Protein AF-A0A8X6P4R7-F1 (afdb_monomer)

Organism: Nephila pilipes (NCBI:txid299642)

Mean predicted aligned error: 8.37 Å

Sequence (352 aa):
MLFRYSLWRQKYSQLIPGNDIGFFNVFGDLKVIFIYLTSNFKLDIHHFVVFLTRRWVEQHKNQQLFCIWLFYDPIVFLIKADAIREFLKERKIIEKNWVFDKMKLLVGEGLLTSPVEKWKPRRKLLLPCFSHAMLREYLTVFNNHSKKFVKFLEKETKQEFFIAQKYFTLLTLDIICDTMFGFSTQTLERDDVKYVTAVIRLSSGYREGLQHVKLLQDLANSVFEEKKKLYFDKSKKDLKGKRKALIDVLLQLHLETQELSKEDVMEELMTFLFAGLETTAAALMWVFLFNGLHPEVQRKIQEELDKVFGDDRERYATEDDLNDLSYLSRVLRVRLLNNSPNKYFKTSECFL

Structure (mmCIF, N/CA/C/O backbone):
data_AF-A0A8X6P4R7-F1
#
_entry.id   AF-A0A8X6P4R7-F1
#
loop_
_atom_site.group_PDB
_atom_site.id
_atom_site.type_symbol
_atom_site.label_atom_id
_atom_site.label_alt_id
_atom_site.label_comp_id
_atom_site.label_asym_id
_atom_site.label_entity_id
_atom_site.label_seq_id
_atom_site.pdbx_PDB_ins_code
_atom_site.Cartn_x
_atom_site.Cartn_y
_atom_site.Cartn_z
_atom_site.occupancy
_atom_site.B_iso_or_equiv
_atom_site.auth_seq_id
_atom_site.auth_comp_id
_atom_site.auth_asym_id
_atom_site.auth_atom_id
_atom_site.pdbx_PDB_model_num
ATOM 1 N N . MET A 1 1 ? 41.662 11.179 3.174 1.00 75.31 1 MET A N 1
ATOM 2 C CA . MET A 1 1 ? 40.355 10.497 3.323 1.00 75.31 1 MET A CA 1
ATOM 3 C C . MET A 1 1 ? 39.891 9.870 2.004 1.00 75.31 1 MET A C 1
ATOM 5 O O . MET A 1 1 ? 39.810 8.653 1.950 1.00 75.31 1 MET A O 1
ATOM 9 N N . LEU A 1 2 ? 39.706 10.648 0.927 1.00 82.38 2 LEU A N 1
ATOM 10 C CA . LEU A 1 2 ? 39.256 10.153 -0.392 1.00 82.38 2 LEU A CA 1
ATOM 11 C C . LEU A 1 2 ? 40.094 9.001 -0.973 1.00 82.38 2 LEU A C 1
ATOM 13 O O . LEU A 1 2 ? 39.535 8.046 -1.487 1.00 82.38 2 LEU A O 1
ATOM 17 N N . PHE A 1 3 ? 41.420 9.032 -0.811 1.00 87.81 3 PHE A N 1
ATOM 18 C CA . PHE A 1 3 ? 42.302 7.950 -1.268 1.00 87.81 3 PHE A CA 1
ATOM 19 C C . PHE A 1 3 ? 41.948 6.576 -0.665 1.00 87.81 3 PHE A C 1
ATOM 21 O O . PHE A 1 3 ? 41.967 5.569 -1.366 1.00 87.81 3 PHE A O 1
ATOM 28 N N . ARG A 1 4 ? 41.565 6.529 0.622 1.00 87.19 4 ARG A N 1
ATOM 29 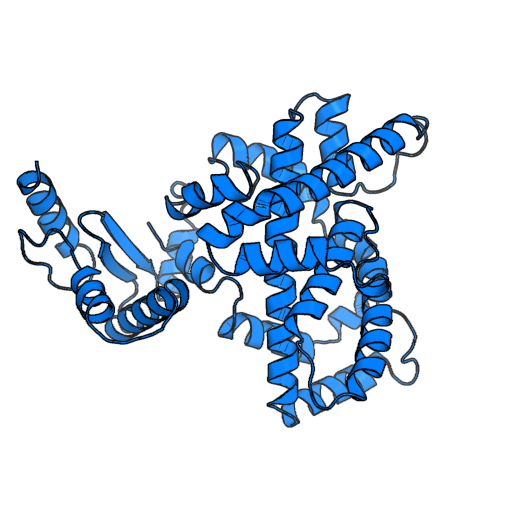C CA . ARG A 1 4 ? 41.137 5.281 1.282 1.00 87.19 4 ARG A CA 1
ATOM 30 C C . ARG A 1 4 ? 39.818 4.769 0.700 1.00 87.19 4 ARG A C 1
ATOM 32 O O . ARG A 1 4 ? 39.701 3.575 0.454 1.00 87.19 4 ARG A O 1
ATOM 39 N N . TYR A 1 5 ? 38.865 5.664 0.435 1.00 86.44 5 TYR A N 1
ATOM 40 C CA . TYR A 1 5 ? 37.598 5.311 -0.212 1.00 86.44 5 TYR A CA 1
ATOM 41 C C . TYR A 1 5 ? 37.790 4.855 -1.663 1.00 86.44 5 TYR A C 1
ATOM 43 O O . TYR A 1 5 ? 37.146 3.905 -2.094 1.00 86.44 5 TYR A O 1
ATOM 51 N N . SER A 1 6 ? 38.721 5.466 -2.399 1.00 87.00 6 SER A N 1
ATOM 52 C CA . SER A 1 6 ? 39.100 5.040 -3.749 1.00 87.00 6 SER A CA 1
ATOM 53 C C . SER A 1 6 ? 39.711 3.636 -3.769 1.00 87.00 6 SER A C 1
ATOM 55 O O . SER A 1 6 ? 39.292 2.815 -4.581 1.00 87.00 6 SER A O 1
ATOM 57 N N . LEU A 1 7 ? 40.632 3.330 -2.845 1.00 87.31 7 LEU A N 1
ATOM 58 C CA . LEU A 1 7 ? 41.182 1.977 -2.679 1.00 87.31 7 LEU A CA 1
ATOM 59 C C . LEU A 1 7 ? 40.098 0.959 -2.316 1.00 87.31 7 LEU A C 1
ATOM 61 O O . LEU A 1 7 ? 40.068 -0.143 -2.862 1.00 87.31 7 LEU A O 1
ATOM 65 N N . TRP A 1 8 ? 39.203 1.333 -1.400 1.00 87.12 8 TRP A N 1
ATOM 66 C CA . TRP A 1 8 ? 38.083 0.493 -0.995 1.00 87.12 8 TRP A CA 1
ATOM 67 C C . TRP A 1 8 ? 37.176 0.187 -2.191 1.00 87.12 8 TRP A C 1
ATOM 69 O O . TRP A 1 8 ? 37.012 -0.977 -2.545 1.00 87.12 8 TRP A O 1
ATOM 79 N N . ARG A 1 9 ? 36.682 1.211 -2.894 1.00 89.56 9 ARG A N 1
ATOM 80 C CA . ARG A 1 9 ? 35.830 1.032 -4.075 1.00 89.56 9 ARG A CA 1
ATOM 81 C C . ARG A 1 9 ? 36.502 0.181 -5.150 1.00 89.56 9 ARG A C 1
ATOM 83 O O . ARG A 1 9 ? 35.858 -0.725 -5.656 1.00 89.56 9 ARG A O 1
ATOM 90 N N . GLN A 1 10 ? 37.783 0.415 -5.451 1.00 86.31 10 GLN A N 1
ATOM 91 C CA . GLN A 1 10 ? 38.523 -0.377 -6.443 1.00 86.31 10 GLN A CA 1
ATOM 92 C C . GLN A 1 10 ? 38.584 -1.865 -6.074 1.00 86.31 10 GLN A C 1
ATOM 94 O O . GLN A 1 10 ? 38.475 -2.721 -6.948 1.00 86.31 10 GLN A O 1
ATOM 99 N N . LYS A 1 11 ? 38.745 -2.183 -4.784 1.00 86.38 11 LYS A N 1
ATOM 100 C CA . LYS A 1 11 ? 38.751 -3.569 -4.306 1.00 86.38 11 LYS A CA 1
ATOM 101 C C . LYS A 1 11 ? 37.390 -4.242 -4.509 1.00 86.38 11 LYS A C 1
ATOM 103 O O . LYS A 1 11 ? 37.340 -5.382 -4.956 1.00 86.38 11 LYS A O 1
ATOM 108 N N . TYR A 1 12 ? 36.295 -3.563 -4.165 1.00 84.12 12 TYR A N 1
ATOM 109 C CA . TYR A 1 12 ? 34.954 -4.163 -4.187 1.00 84.12 12 TYR A CA 1
ATOM 110 C C . TYR A 1 12 ? 34.271 -4.101 -5.557 1.00 84.12 12 TYR A C 1
ATOM 112 O O . TYR A 1 12 ? 33.471 -4.980 -5.865 1.00 84.12 12 TYR A O 1
ATOM 120 N N . SER A 1 13 ? 34.616 -3.136 -6.415 1.00 85.00 13 SER A N 1
ATOM 121 C CA . SER A 1 13 ? 34.085 -3.048 -7.782 1.00 85.00 13 SER A CA 1
ATOM 122 C C . SER A 1 13 ? 34.491 -4.235 -8.659 1.00 85.00 13 SER A C 1
ATOM 124 O O . SER A 1 13 ? 33.867 -4.474 -9.680 1.00 85.00 13 SER A O 1
ATOM 126 N N . GLN A 1 14 ? 35.518 -4.993 -8.262 1.00 84.75 14 GLN A N 1
ATOM 127 C CA . GLN A 1 14 ? 35.942 -6.217 -8.948 1.00 84.75 14 GLN A CA 1
ATOM 128 C C . GLN A 1 14 ? 35.114 -7.452 -8.560 1.00 84.75 14 GLN A C 1
ATOM 130 O O . GLN A 1 14 ? 35.173 -8.463 -9.252 1.00 84.75 14 GLN A O 1
ATOM 135 N N . LEU A 1 15 ? 34.360 -7.397 -7.455 1.00 86.62 15 LEU A N 1
ATOM 136 C CA . LEU A 1 15 ? 33.602 -8.546 -6.943 1.00 86.62 15 LEU A CA 1
ATOM 137 C C . LEU A 1 15 ? 32.211 -8.674 -7.570 1.00 86.62 15 LEU A C 1
ATOM 139 O O . LEU A 1 15 ? 31.616 -9.747 -7.526 1.00 86.62 15 LEU A O 1
ATOM 143 N N . ILE A 1 16 ? 31.675 -7.575 -8.103 1.00 88.56 16 ILE A N 1
ATOM 144 C CA . ILE A 1 16 ? 30.307 -7.480 -8.606 1.00 88.56 16 ILE A CA 1
ATOM 145 C C . ILE A 1 16 ? 30.339 -6.803 -9.982 1.00 88.56 16 ILE A C 1
ATOM 147 O O . ILE A 1 16 ? 30.960 -5.747 -10.095 1.00 88.56 16 ILE A O 1
ATOM 151 N N . PRO A 1 17 ? 29.657 -7.347 -11.012 1.00 90.44 17 PRO A N 1
ATOM 152 C CA . PRO A 1 17 ? 29.557 -6.693 -12.316 1.00 90.44 17 PRO A CA 1
ATOM 153 C C . PRO A 1 17 ? 29.031 -5.258 -12.195 1.00 90.44 17 PRO A C 1
ATOM 155 O O . PRO A 1 17 ? 28.076 -5.011 -11.464 1.00 90.44 17 PRO A O 1
ATOM 158 N N . GLY A 1 18 ? 29.609 -4.312 -12.924 1.00 88.81 18 GLY A N 1
ATOM 159 C CA . GLY A 1 18 ? 29.198 -2.909 -12.905 1.00 88.81 18 GLY A CA 1
ATOM 160 C C . GLY A 1 18 ? 29.990 -2.088 -13.915 1.00 88.81 18 GLY A C 1
ATOM 161 O O . GLY A 1 18 ? 30.795 -2.633 -14.671 1.00 88.81 18 GLY A O 1
ATOM 162 N N . ASN A 1 19 ? 29.771 -0.775 -13.929 1.00 85.25 19 ASN A N 1
ATOM 163 C CA . ASN A 1 19 ? 30.549 0.120 -14.782 1.00 85.25 19 ASN A CA 1
ATOM 164 C C . ASN A 1 19 ? 31.984 0.270 -14.256 1.00 85.25 19 ASN A C 1
ATOM 166 O O . ASN A 1 19 ? 32.217 0.291 -13.046 1.00 85.25 19 ASN A O 1
ATOM 170 N N . ASP A 1 20 ? 32.942 0.460 -15.165 1.00 82.69 20 ASP A N 1
ATOM 171 C CA . ASP A 1 20 ? 34.316 0.787 -14.790 1.00 82.69 20 ASP A CA 1
ATOM 172 C C . ASP A 1 20 ? 34.411 2.225 -14.273 1.00 82.69 20 ASP A C 1
ATOM 174 O O . ASP A 1 20 ? 34.167 3.204 -14.986 1.00 82.69 20 ASP A O 1
ATOM 178 N N . ILE A 1 21 ? 34.804 2.362 -13.007 1.00 81.81 21 ILE A N 1
ATOM 179 C CA . ILE A 1 21 ? 34.897 3.655 -12.334 1.00 81.81 21 ILE A CA 1
ATOM 180 C C . ILE A 1 21 ? 36.358 4.004 -12.091 1.00 81.81 21 ILE A C 1
ATOM 182 O O . ILE A 1 21 ? 37.071 3.327 -11.354 1.00 81.81 21 ILE A O 1
ATOM 186 N N . GLY A 1 22 ? 36.793 5.128 -12.666 1.00 81.88 22 GLY A N 1
ATOM 187 C CA . GLY A 1 22 ? 38.141 5.650 -12.453 1.00 81.88 22 GLY A CA 1
ATOM 188 C C . GLY A 1 22 ? 38.472 5.872 -10.969 1.00 81.88 22 GLY A C 1
ATOM 189 O O . GLY A 1 22 ? 37.619 6.273 -10.171 1.00 81.88 22 GLY A O 1
ATOM 190 N N . PHE A 1 23 ? 39.741 5.669 -10.608 1.00 84.50 23 PHE A N 1
ATOM 191 C CA . PHE A 1 23 ? 40.212 5.647 -9.219 1.00 84.50 23 PHE A CA 1
ATOM 192 C C . PHE A 1 23 ? 39.799 6.888 -8.402 1.00 84.50 23 PHE A C 1
ATOM 194 O O . PHE A 1 23 ? 39.227 6.758 -7.320 1.00 84.50 23 PHE A O 1
ATOM 201 N N . PHE A 1 24 ? 39.975 8.097 -8.945 1.00 84.00 24 PHE A N 1
ATOM 202 C CA . PHE A 1 24 ? 39.593 9.361 -8.292 1.00 84.00 24 PHE A CA 1
ATOM 203 C C . PHE A 1 24 ? 38.222 9.912 -8.725 1.00 84.00 24 PHE A C 1
ATOM 205 O O . PHE A 1 24 ? 37.932 11.089 -8.526 1.00 84.00 24 PHE A O 1
ATOM 212 N N . ASN A 1 25 ? 37.349 9.092 -9.322 1.00 83.75 25 ASN A N 1
ATOM 213 C CA . ASN A 1 25 ? 36.009 9.547 -9.694 1.00 83.75 25 ASN A CA 1
ATOM 214 C C . ASN A 1 25 ? 35.128 9.722 -8.444 1.00 83.75 25 ASN A C 1
ATOM 216 O O . ASN A 1 25 ? 34.530 8.758 -7.978 1.00 83.75 25 ASN A O 1
ATOM 220 N N . VAL A 1 26 ? 35.029 10.937 -7.910 1.00 84.56 26 VAL A N 1
ATOM 221 C CA . VAL A 1 26 ? 34.238 11.220 -6.698 1.00 84.56 26 VAL A CA 1
ATOM 222 C C . VAL A 1 26 ? 32.746 10.970 -6.901 1.00 84.56 26 VAL A C 1
ATOM 224 O O . VAL A 1 26 ? 32.083 10.590 -5.952 1.00 84.56 26 VAL A O 1
ATOM 227 N N . PHE A 1 27 ? 32.219 11.135 -8.115 1.00 84.31 27 PHE A N 1
ATOM 228 C CA . PHE A 1 27 ? 30.782 11.043 -8.397 1.00 84.31 27 PHE A CA 1
ATOM 229 C C . PHE A 1 27 ? 30.311 9.625 -8.749 1.00 84.31 27 PHE A C 1
ATOM 231 O O . PHE A 1 27 ? 29.109 9.381 -8.811 1.00 84.31 27 PHE A O 1
ATOM 238 N N . GLY A 1 28 ? 31.230 8.686 -8.988 1.00 86.06 28 GLY A N 1
ATOM 239 C CA . GLY A 1 28 ? 30.877 7.342 -9.450 1.00 86.06 28 GLY A CA 1
ATOM 240 C C . GLY A 1 28 ? 30.078 7.391 -10.759 1.00 86.06 28 GLY A C 1
ATOM 241 O O . GLY A 1 28 ? 30.486 8.069 -11.712 1.00 86.06 28 GLY A O 1
ATOM 242 N N . ASP A 1 29 ? 28.931 6.717 -10.780 1.00 84.81 29 ASP A N 1
ATOM 243 C CA . ASP A 1 29 ? 27.986 6.646 -11.900 1.00 84.81 29 ASP A CA 1
ATOM 244 C C . ASP A 1 29 ? 27.073 7.880 -12.027 1.00 84.81 29 ASP A C 1
ATOM 246 O O . ASP A 1 29 ? 26.366 8.043 -13.026 1.00 84.81 29 ASP A O 1
ATOM 250 N N . LEU A 1 30 ? 27.126 8.819 -11.071 1.00 78.62 30 LEU A N 1
ATOM 251 C CA . LEU A 1 30 ? 26.334 10.057 -11.104 1.00 78.62 30 LEU A CA 1
ATOM 252 C C . LEU A 1 30 ? 26.769 11.039 -12.199 1.00 78.62 30 LEU A C 1
ATOM 254 O O . LEU A 1 30 ? 26.090 12.037 -12.421 1.00 78.62 30 LEU A O 1
ATOM 258 N N . LYS A 1 31 ? 27.863 10.788 -12.931 1.00 69.25 31 LYS A N 1
ATOM 259 C CA . LYS A 1 31 ? 28.253 11.637 -14.075 1.00 69.25 31 LYS A CA 1
ATOM 260 C C . LYS A 1 31 ? 27.138 11.766 -15.120 1.00 69.25 31 LYS A C 1
ATOM 262 O O . LYS A 1 31 ? 27.021 12.806 -15.761 1.00 69.25 31 LYS A O 1
ATOM 267 N N . VAL A 1 32 ? 26.277 10.753 -15.241 1.00 64.56 32 VAL A N 1
ATOM 268 C CA . VAL A 1 32 ? 25.090 10.792 -16.111 1.00 64.56 32 VAL A CA 1
ATOM 269 C C . VAL A 1 32 ? 24.066 11.839 -15.635 1.00 64.56 32 VAL A C 1
ATOM 271 O O . VAL A 1 32 ? 23.372 12.433 -16.455 1.00 64.56 32 VAL A O 1
ATOM 274 N N . ILE A 1 33 ? 24.016 12.137 -14.329 1.00 63.41 33 ILE A N 1
ATOM 275 C CA . ILE A 1 33 ? 23.173 13.198 -13.749 1.00 63.41 33 ILE A CA 1
ATOM 276 C C . ILE A 1 33 ? 23.660 14.586 -14.155 1.00 63.41 33 ILE A C 1
ATOM 278 O O . ILE A 1 33 ? 22.842 15.452 -14.446 1.00 63.41 33 ILE A O 1
ATOM 282 N N . PHE A 1 34 ? 24.973 14.809 -14.235 1.00 60.81 34 PHE A N 1
ATOM 283 C CA . PHE A 1 34 ? 25.500 16.099 -14.688 1.00 60.81 34 PHE A CA 1
ATOM 284 C C . PHE A 1 34 ? 25.110 16.402 -16.136 1.00 60.81 34 PHE A C 1
ATOM 286 O O . PHE A 1 34 ? 24.724 17.529 -16.415 1.00 60.81 34 PHE A O 1
ATOM 293 N N . ILE A 1 35 ? 25.117 15.397 -17.021 1.00 60.25 35 ILE A N 1
ATOM 294 C CA . ILE A 1 35 ? 24.618 15.538 -18.401 1.00 60.25 35 ILE A CA 1
ATOM 295 C C . ILE A 1 35 ? 23.137 15.937 -18.402 1.00 60.25 35 ILE A C 1
ATOM 297 O O . ILE A 1 35 ? 22.717 16.743 -19.223 1.00 60.25 35 ILE A O 1
ATOM 301 N N . TYR A 1 36 ? 22.341 15.406 -17.476 1.00 58.41 36 TYR A N 1
ATOM 302 C CA . TYR A 1 36 ? 20.932 15.760 -17.343 1.00 58.41 36 TYR A CA 1
ATOM 303 C C . TYR A 1 36 ? 20.719 17.187 -16.823 1.00 58.41 36 TYR A C 1
ATOM 305 O O . TYR A 1 36 ? 19.937 17.922 -17.411 1.00 58.41 36 TYR A O 1
ATOM 313 N N . LEU A 1 37 ? 21.444 17.600 -15.777 1.00 57.16 37 LEU A N 1
ATOM 314 C CA . LEU A 1 37 ? 21.361 18.955 -15.214 1.00 57.16 37 LEU A CA 1
ATOM 315 C C . LEU A 1 37 ? 21.812 20.039 -16.204 1.00 57.16 37 LEU A C 1
ATOM 317 O O . LEU A 1 37 ? 21.358 21.175 -16.110 1.00 57.16 37 LEU A O 1
ATOM 321 N N . THR A 1 38 ? 22.700 19.701 -17.144 1.00 57.81 38 THR A N 1
ATOM 322 C CA . THR A 1 38 ? 23.135 20.605 -18.220 1.00 57.81 38 THR A CA 1
ATOM 323 C C . THR A 1 38 ? 22.271 20.517 -19.479 1.00 57.81 38 THR A C 1
ATOM 325 O O . THR A 1 38 ? 22.399 21.358 -20.367 1.00 57.81 38 THR A O 1
ATOM 328 N N . SER A 1 39 ? 21.380 19.529 -19.571 1.00 55.50 39 SER A N 1
ATOM 329 C CA . SER A 1 39 ? 20.409 19.397 -20.655 1.00 55.50 39 SER A CA 1
ATOM 330 C C . SER A 1 39 ? 19.110 20.115 -20.276 1.00 55.50 39 SER A C 1
ATOM 332 O O . SER A 1 39 ? 18.649 20.006 -19.147 1.00 55.50 39 SER A O 1
ATOM 334 N N . ASN A 1 40 ? 18.449 20.792 -21.219 1.00 52.06 40 ASN A N 1
ATOM 335 C CA . ASN A 1 40 ? 17.166 21.497 -21.011 1.00 52.06 40 ASN A CA 1
ATOM 336 C C . ASN A 1 40 ? 15.952 20.567 -20.729 1.00 52.06 40 ASN A C 1
ATOM 338 O O . ASN A 1 40 ? 14.813 20.889 -21.074 1.00 52.06 40 ASN A O 1
ATOM 342 N N . PHE A 1 41 ? 16.156 19.389 -20.134 1.00 54.94 41 PHE A N 1
ATOM 343 C CA . PHE A 1 41 ? 15.078 18.460 -19.816 1.00 54.94 41 PHE A CA 1
ATOM 344 C C . PHE A 1 41 ? 14.280 18.945 -18.598 1.00 54.94 41 PHE A C 1
ATOM 346 O O . PHE A 1 41 ? 14.785 19.018 -17.484 1.00 54.94 41 PHE A O 1
ATOM 353 N N . LYS A 1 42 ? 12.987 19.218 -18.806 1.00 56.47 42 LYS A N 1
ATOM 354 C CA . LYS A 1 42 ? 11.996 19.513 -17.753 1.00 56.47 42 LYS A CA 1
ATOM 355 C C . LYS A 1 42 ? 11.458 18.244 -17.063 1.00 56.47 42 LYS A C 1
ATOM 357 O O . LYS A 1 42 ? 10.276 18.194 -16.730 1.00 56.47 42 LYS A O 1
ATOM 362 N N . LEU A 1 43 ? 12.248 17.178 -16.924 1.00 55.31 43 LEU A N 1
ATOM 363 C CA . LEU A 1 43 ? 11.775 15.992 -16.201 1.00 55.31 43 LEU A CA 1
ATOM 364 C C . LEU A 1 43 ? 11.896 16.233 -14.685 1.00 55.31 43 LEU A C 1
ATOM 366 O O . LEU A 1 43 ? 12.859 16.808 -14.179 1.00 55.31 43 LEU A O 1
ATOM 370 N N . ASP A 1 44 ? 10.886 15.806 -13.941 1.00 65.38 44 ASP A N 1
ATOM 371 C CA . ASP A 1 44 ? 10.960 15.780 -12.485 1.00 65.38 44 ASP A CA 1
ATOM 372 C C . ASP A 1 44 ? 12.033 14.765 -12.016 1.00 65.38 44 ASP A C 1
ATOM 374 O O . ASP A 1 44 ? 12.323 13.779 -12.706 1.00 65.38 44 ASP A O 1
ATOM 378 N N . ILE A 1 45 ? 12.634 14.998 -10.842 1.00 66.56 45 ILE A N 1
ATOM 379 C CA . ILE A 1 45 ? 13.723 14.178 -10.289 1.00 66.56 45 ILE A CA 1
ATOM 380 C C . ILE A 1 45 ? 13.321 12.705 -10.175 1.00 66.56 45 ILE A C 1
ATOM 382 O O . ILE A 1 45 ? 14.138 11.820 -10.426 1.00 66.56 45 ILE A O 1
ATOM 386 N N . HIS A 1 46 ? 12.054 12.427 -9.865 1.00 65.12 46 HIS A N 1
ATOM 387 C CA . HIS A 1 46 ? 11.554 11.067 -9.732 1.00 65.12 46 HIS A CA 1
ATOM 388 C C . HIS A 1 46 ? 11.589 10.339 -11.081 1.00 65.12 46 HIS A C 1
ATOM 390 O O . HIS A 1 46 ? 12.178 9.263 -11.208 1.00 65.12 46 HIS A O 1
ATOM 396 N N . HIS A 1 47 ? 11.057 10.976 -12.128 1.00 67.88 47 HIS A N 1
ATOM 397 C CA . HIS A 1 47 ? 11.084 10.453 -13.495 1.00 67.88 47 HIS A CA 1
ATOM 398 C C . HIS A 1 47 ? 12.509 10.225 -13.994 1.00 67.88 47 HIS A C 1
ATOM 400 O O . HIS A 1 47 ? 12.785 9.217 -14.650 1.00 67.88 47 HIS A O 1
ATOM 406 N N . PHE A 1 48 ? 13.421 11.129 -13.642 1.00 71.88 48 PHE A N 1
ATOM 407 C CA . PHE A 1 48 ? 14.825 10.989 -13.978 1.00 71.88 48 PHE A CA 1
ATOM 408 C C . PHE A 1 48 ? 15.468 9.764 -13.305 1.00 71.88 48 PHE A C 1
ATOM 410 O O . PHE A 1 48 ? 16.135 8.974 -13.975 1.00 71.88 48 PHE A O 1
ATOM 417 N N . VAL A 1 49 ? 15.204 9.530 -12.014 1.00 74.75 49 VAL A N 1
ATOM 418 C CA . VAL A 1 49 ? 15.697 8.334 -11.310 1.00 74.75 49 VAL A CA 1
ATOM 419 C C . VAL A 1 49 ? 15.106 7.049 -11.907 1.00 74.75 49 VAL A C 1
ATOM 421 O O . VAL A 1 49 ? 15.853 6.088 -12.114 1.00 74.75 49 VAL A O 1
ATOM 424 N N . VAL A 1 50 ? 13.805 7.010 -12.246 1.00 74.50 50 VAL A N 1
ATOM 425 C CA . VAL A 1 50 ? 13.210 5.851 -12.955 1.00 74.50 50 VAL A CA 1
ATOM 426 C C . VAL A 1 50 ? 13.940 5.601 -14.271 1.00 74.50 50 VAL A C 1
ATOM 428 O O . VAL A 1 50 ? 14.279 4.459 -14.585 1.00 74.50 50 VAL A O 1
ATOM 431 N N . PHE A 1 51 ? 14.162 6.658 -15.053 1.00 76.44 51 PHE A N 1
ATOM 432 C CA . PHE A 1 51 ? 14.819 6.572 -16.351 1.00 76.44 51 PHE A CA 1
ATOM 433 C C . PHE A 1 51 ? 16.239 6.004 -16.234 1.00 76.44 51 PHE A C 1
ATOM 435 O O . PHE A 1 51 ? 16.571 5.050 -16.941 1.00 76.44 51 PHE A O 1
ATOM 442 N N . LEU A 1 52 ? 17.050 6.525 -15.306 1.00 79.38 52 LEU A N 1
ATOM 443 C CA . LEU A 1 52 ? 18.401 6.017 -15.054 1.00 79.38 52 LEU A CA 1
ATOM 444 C C . LEU A 1 52 ? 18.392 4.558 -14.615 1.00 79.38 52 LEU A C 1
ATOM 446 O O . LEU A 1 52 ? 19.127 3.747 -15.172 1.00 79.38 52 LEU A O 1
ATOM 450 N N . THR A 1 53 ? 17.514 4.215 -13.673 1.00 80.94 53 THR A N 1
ATOM 451 C CA . THR A 1 53 ? 17.398 2.846 -13.161 1.00 80.94 53 THR A CA 1
ATOM 452 C C . THR A 1 53 ? 17.072 1.872 -14.291 1.00 80.94 53 THR A C 1
ATOM 454 O O . THR A 1 53 ? 17.727 0.842 -14.430 1.00 80.94 53 THR A O 1
ATOM 457 N N . ARG A 1 54 ? 16.118 2.216 -15.169 1.00 81.62 54 ARG A N 1
ATOM 458 C CA . ARG A 1 54 ? 15.789 1.397 -16.348 1.00 81.62 54 ARG A CA 1
ATOM 459 C C . ARG A 1 54 ? 16.977 1.237 -17.287 1.00 81.62 54 ARG A C 1
ATOM 461 O O . ARG A 1 54 ? 17.216 0.137 -17.775 1.00 81.62 54 ARG A O 1
ATOM 468 N N . ARG A 1 55 ? 17.722 2.315 -17.534 1.00 83.50 55 ARG A N 1
ATOM 469 C CA . ARG A 1 55 ? 18.905 2.276 -18.397 1.00 83.50 55 ARG A CA 1
ATOM 470 C C . ARG A 1 55 ? 19.991 1.368 -17.817 1.00 83.50 55 ARG A C 1
ATOM 472 O O . ARG A 1 55 ? 20.533 0.554 -18.557 1.00 83.50 55 ARG A O 1
ATOM 479 N N . TRP A 1 56 ? 20.283 1.473 -16.521 1.00 86.50 56 TRP A N 1
ATOM 480 C CA . TRP A 1 56 ? 21.267 0.611 -15.861 1.00 86.50 56 TRP A CA 1
ATOM 481 C C . TRP A 1 56 ? 20.854 -0.862 -15.880 1.00 86.50 56 TRP A C 1
ATOM 483 O O . TRP A 1 56 ? 21.682 -1.717 -16.193 1.00 86.50 56 TRP A O 1
ATOM 493 N N . VAL A 1 57 ? 19.574 -1.153 -15.626 1.00 86.88 57 VAL A N 1
ATOM 494 C CA . VAL A 1 57 ? 19.025 -2.515 -15.716 1.00 86.88 57 VAL A CA 1
ATOM 495 C C . VAL A 1 57 ? 19.148 -3.072 -17.136 1.00 86.88 57 VAL A C 1
ATOM 497 O O . VAL A 1 57 ? 19.564 -4.215 -17.297 1.00 86.88 57 VAL A O 1
ATOM 500 N N . GLU A 1 58 ? 18.846 -2.280 -18.168 1.00 86.50 58 GLU A N 1
ATOM 501 C CA . GLU A 1 58 ? 18.965 -2.720 -19.566 1.00 86.50 58 GLU A CA 1
ATOM 502 C C . GLU A 1 58 ? 20.426 -2.987 -19.962 1.00 86.50 58 GLU A C 1
ATOM 504 O O . GLU A 1 58 ? 20.718 -3.998 -20.601 1.00 86.50 58 GLU A O 1
ATOM 509 N N . GLN A 1 59 ? 21.357 -2.127 -19.531 1.00 88.06 59 GLN A N 1
ATOM 510 C CA . GLN A 1 59 ? 22.799 -2.311 -19.752 1.00 88.06 59 GLN A CA 1
ATOM 511 C C . GLN A 1 59 ? 23.317 -3.619 -19.144 1.00 88.06 59 GLN A C 1
ATOM 513 O O . GLN A 1 59 ? 24.165 -4.283 -19.736 1.00 88.06 59 GLN A O 1
ATOM 518 N N . HIS A 1 60 ? 22.775 -4.015 -17.991 1.00 89.06 60 HIS A N 1
ATOM 519 C CA . HIS A 1 60 ? 23.217 -5.190 -17.246 1.00 89.06 60 HIS A CA 1
ATOM 520 C C . HIS A 1 60 ? 22.239 -6.368 -17.340 1.00 89.06 60 HIS A C 1
ATOM 522 O O . HIS A 1 60 ? 22.358 -7.310 -16.565 1.00 89.06 60 HIS A O 1
ATOM 528 N N . LYS A 1 61 ? 21.302 -6.386 -18.299 1.00 88.56 61 LYS A N 1
ATOM 529 C CA . LYS A 1 61 ? 20.188 -7.360 -18.353 1.00 88.56 61 LYS A CA 1
ATOM 530 C C . LYS A 1 61 ? 20.583 -8.842 -18.379 1.00 88.56 61 LYS A C 1
ATOM 532 O O . LYS A 1 61 ? 19.749 -9.706 -18.090 1.00 88.56 61 LYS A O 1
ATOM 537 N N . ASN A 1 62 ? 21.824 -9.139 -18.759 1.00 90.50 62 ASN A N 1
ATOM 538 C CA . ASN A 1 62 ? 22.377 -10.494 -18.815 1.00 90.50 62 ASN A CA 1
ATOM 539 C C . ASN A 1 62 ? 22.994 -10.949 -17.482 1.00 90.50 62 ASN A C 1
ATOM 541 O O . ASN A 1 62 ? 23.265 -12.134 -17.319 1.00 90.50 62 ASN A O 1
ATOM 545 N N . GLN A 1 63 ? 23.198 -10.036 -16.532 1.00 91.25 63 GLN A N 1
ATOM 546 C CA . GLN A 1 63 ? 23.719 -10.350 -15.207 1.00 91.25 63 GLN A CA 1
ATOM 547 C C . GLN A 1 63 ? 22.600 -10.847 -14.279 1.00 91.25 63 GLN A C 1
ATOM 549 O O . GLN A 1 63 ? 21.411 -10.666 -14.550 1.00 91.25 63 GLN A O 1
ATOM 554 N N . GLN A 1 64 ? 22.974 -11.489 -13.173 1.00 89.31 64 GLN A N 1
ATOM 555 C CA . GLN A 1 64 ? 22.038 -11.804 -12.085 1.00 89.31 64 GLN A CA 1
ATOM 556 C C . GLN A 1 64 ? 21.833 -10.608 -11.148 1.00 89.31 64 GLN A C 1
ATOM 558 O O . GLN A 1 64 ? 20.716 -10.345 -10.690 1.00 89.31 64 GLN A O 1
ATOM 563 N N . LEU A 1 65 ? 22.922 -9.878 -10.918 1.00 91.25 65 LEU A N 1
ATOM 564 C CA . LEU A 1 65 ? 23.014 -8.671 -10.118 1.00 91.25 65 LEU A CA 1
ATOM 565 C C . LEU A 1 65 ? 24.116 -7.769 -10.683 1.00 91.25 65 LEU A C 1
ATOM 567 O O . LEU A 1 65 ? 25.005 -8.251 -11.387 1.00 91.25 65 LEU A O 1
ATOM 571 N N . PHE A 1 66 ? 24.057 -6.477 -10.384 1.00 91.31 66 PHE A N 1
ATOM 572 C CA . PHE A 1 66 ? 25.101 -5.522 -10.751 1.00 91.31 66 PHE A CA 1
ATOM 573 C C . PHE A 1 66 ? 25.220 -4.407 -9.710 1.00 91.31 66 PHE A C 1
ATOM 575 O O . PHE A 1 66 ? 24.293 -4.171 -8.940 1.00 91.31 66 PHE A O 1
ATOM 582 N N . CYS A 1 67 ? 26.357 -3.717 -9.687 1.00 91.25 67 CYS A N 1
ATOM 583 C CA . CYS A 1 67 ? 26.639 -2.623 -8.769 1.00 91.25 67 CYS A CA 1
ATOM 584 C C . CYS A 1 67 ? 26.741 -1.293 -9.520 1.00 91.25 67 CYS A C 1
ATOM 586 O O . CYS A 1 67 ? 27.421 -1.191 -10.542 1.00 91.25 67 CYS A O 1
ATOM 588 N N . ILE A 1 68 ? 26.079 -0.275 -8.980 1.00 89.88 68 ILE A N 1
ATOM 589 C CA . ILE A 1 68 ? 26.208 1.129 -9.368 1.00 89.88 68 ILE A CA 1
ATOM 590 C C . ILE A 1 68 ? 26.757 1.879 -8.172 1.00 89.88 68 ILE A C 1
ATOM 592 O O . ILE A 1 68 ? 26.307 1.675 -7.053 1.00 89.88 68 ILE A O 1
ATOM 596 N N . TRP A 1 69 ? 27.698 2.779 -8.392 1.00 87.44 69 TRP A N 1
ATOM 597 C CA . TRP A 1 69 ? 28.290 3.555 -7.316 1.00 87.44 69 TRP A CA 1
ATOM 598 C C . TRP A 1 69 ? 27.758 4.975 -7.352 1.00 87.44 69 TRP A C 1
ATOM 600 O O . TRP A 1 69 ? 28.044 5.741 -8.278 1.00 87.44 69 TRP A O 1
ATOM 610 N N . LEU A 1 70 ? 27.016 5.356 -6.317 1.00 85.75 70 LEU A N 1
ATOM 611 C CA . LEU A 1 70 ? 26.679 6.753 -6.090 1.00 85.75 70 LEU A CA 1
ATOM 612 C C . LEU A 1 70 ? 27.752 7.329 -5.182 1.00 85.75 70 LEU A C 1
ATOM 614 O O . LEU A 1 70 ? 27.856 6.987 -4.010 1.00 85.75 70 LEU A O 1
ATOM 618 N N . PHE A 1 71 ? 28.599 8.181 -5.747 1.00 86.56 71 PHE A N 1
ATOM 619 C CA . PHE A 1 71 ? 29.834 8.595 -5.095 1.00 86.56 71 PHE A CA 1
ATOM 620 C C . PHE A 1 71 ? 30.728 7.397 -4.725 1.00 86.56 71 PHE A C 1
ATOM 622 O O . PHE A 1 71 ? 31.275 6.728 -5.608 1.00 86.56 71 PHE A O 1
ATOM 629 N N . TYR A 1 72 ? 30.895 7.134 -3.430 1.00 86.88 72 TYR A N 1
ATOM 630 C CA . TYR A 1 72 ? 31.642 6.002 -2.892 1.00 86.88 72 TYR A CA 1
ATOM 631 C C . TYR A 1 72 ? 30.733 4.946 -2.263 1.00 86.88 72 TYR A C 1
ATOM 633 O O . TYR A 1 72 ? 31.259 3.956 -1.769 1.00 86.88 72 TYR A O 1
ATOM 641 N N . ASP A 1 73 ? 29.413 5.120 -2.325 1.00 84.56 73 ASP A N 1
ATOM 642 C CA . ASP A 1 73 ? 28.449 4.167 -1.789 1.00 84.56 73 ASP A CA 1
ATOM 643 C C . ASP A 1 73 ? 28.014 3.202 -2.902 1.00 84.56 73 ASP A C 1
ATOM 645 O O . ASP A 1 73 ? 27.536 3.652 -3.955 1.00 84.56 73 ASP A O 1
ATOM 649 N N . PRO A 1 74 ? 28.220 1.885 -2.726 1.00 88.06 74 PRO A N 1
ATOM 650 C CA . PRO A 1 74 ? 27.735 0.901 -3.672 1.00 88.06 74 PRO A CA 1
ATOM 651 C C . PRO A 1 74 ? 26.225 0.765 -3.532 1.00 88.06 74 PRO A C 1
ATOM 653 O O . PRO A 1 74 ? 25.678 0.799 -2.437 1.00 88.06 74 PRO A O 1
ATOM 656 N N . ILE A 1 75 ? 25.575 0.568 -4.665 1.00 86.44 75 ILE A N 1
ATOM 657 C CA . ILE A 1 75 ? 24.180 0.197 -4.775 1.00 86.44 75 ILE A CA 1
ATOM 658 C C . ILE A 1 75 ? 24.124 -1.079 -5.600 1.00 86.44 75 ILE A C 1
ATOM 660 O O . ILE A 1 75 ? 24.406 -1.068 -6.802 1.00 86.44 75 ILE A O 1
ATOM 664 N N . VAL A 1 76 ? 23.750 -2.182 -4.959 1.00 88.31 76 VAL A N 1
ATOM 665 C CA . VAL A 1 76 ? 23.690 -3.492 -5.617 1.00 88.31 76 VAL A CA 1
ATOM 666 C C . VAL A 1 76 ? 22.271 -3.804 -6.059 1.00 88.31 76 VAL A C 1
ATOM 668 O O . VAL A 1 76 ? 21.442 -4.143 -5.230 1.00 88.31 76 VAL A O 1
ATOM 671 N N . PHE A 1 77 ? 22.019 -3.780 -7.365 1.00 87.62 77 PHE A N 1
ATOM 672 C CA . PHE A 1 77 ? 20.750 -4.176 -7.966 1.00 87.62 77 PHE A CA 1
ATOM 673 C C . PHE A 1 77 ? 20.693 -5.688 -8.193 1.00 87.62 77 PHE A C 1
ATOM 675 O O . PHE A 1 77 ? 21.569 -6.253 -8.848 1.00 87.62 77 PHE A O 1
ATOM 682 N N . LEU A 1 78 ? 19.610 -6.336 -7.759 1.00 88.12 78 LEU A N 1
ATOM 683 C CA . LEU A 1 78 ? 19.281 -7.717 -8.129 1.00 88.12 78 LEU A CA 1
ATOM 684 C C . LEU A 1 78 ? 18.224 -7.691 -9.241 1.00 88.12 78 LEU A C 1
ATOM 686 O O . LEU A 1 78 ? 17.168 -7.081 -9.085 1.00 88.12 78 LEU A O 1
ATOM 690 N N . ILE A 1 79 ? 18.498 -8.345 -10.372 1.00 87.88 79 ILE A N 1
ATOM 691 C CA . ILE A 1 79 ? 17.643 -8.252 -11.574 1.00 87.88 79 ILE A CA 1
ATOM 692 C C . ILE A 1 79 ? 17.044 -9.579 -12.030 1.00 87.88 79 ILE A C 1
ATOM 694 O O . ILE A 1 79 ? 16.079 -9.585 -12.796 1.00 87.88 79 ILE A O 1
ATOM 698 N N . LYS A 1 80 ? 17.591 -10.712 -11.580 1.00 86.75 80 LYS A N 1
ATOM 699 C CA . LYS A 1 80 ? 17.048 -12.042 -11.887 1.00 86.75 80 LYS A CA 1
ATOM 700 C C . LYS A 1 80 ? 16.349 -12.630 -10.671 1.00 86.75 80 LYS A C 1
ATOM 702 O O . LYS A 1 80 ? 16.803 -12.478 -9.540 1.00 86.75 80 LYS A O 1
ATOM 707 N N . ALA A 1 81 ? 15.265 -13.357 -10.931 1.00 88.06 81 ALA A N 1
ATOM 708 C CA . ALA A 1 81 ? 14.429 -13.955 -9.895 1.00 88.06 81 ALA A CA 1
ATOM 709 C C . ALA A 1 81 ? 15.206 -14.901 -8.966 1.00 88.06 81 ALA A C 1
ATOM 711 O O . ALA A 1 81 ? 14.921 -14.924 -7.774 1.00 88.06 81 ALA A O 1
ATOM 712 N N . ASP A 1 82 ? 16.192 -15.645 -9.475 1.00 88.81 82 ASP A N 1
ATOM 713 C CA . ASP A 1 82 ? 16.979 -16.569 -8.647 1.00 88.81 82 ASP A CA 1
ATOM 714 C C . ASP A 1 82 ? 17.888 -15.835 -7.652 1.00 88.81 82 ASP A C 1
ATOM 716 O O . ASP A 1 82 ? 17.974 -16.249 -6.499 1.00 88.81 82 ASP A O 1
ATOM 720 N N . ALA A 1 83 ? 18.483 -14.706 -8.053 1.00 88.19 83 ALA A N 1
ATOM 721 C CA . ALA A 1 83 ? 19.287 -13.874 -7.157 1.00 88.19 83 ALA A CA 1
ATOM 722 C C . ALA A 1 83 ? 18.423 -13.219 -6.072 1.00 88.19 83 ALA A C 1
ATOM 724 O O . ALA A 1 83 ? 18.776 -13.256 -4.897 1.00 88.19 83 ALA A O 1
ATOM 725 N N . ILE A 1 84 ? 17.254 -12.690 -6.454 1.00 87.56 84 ILE A N 1
ATOM 726 C CA . ILE A 1 84 ? 16.275 -12.143 -5.504 1.00 87.56 84 ILE A CA 1
ATOM 727 C C . ILE A 1 84 ? 15.806 -13.241 -4.541 1.00 87.56 84 ILE A C 1
ATOM 729 O O . ILE A 1 84 ? 15.759 -13.026 -3.336 1.00 87.56 84 ILE A O 1
ATOM 733 N N . ARG A 1 85 ? 15.492 -14.440 -5.048 1.00 87.19 85 ARG A N 1
ATOM 734 C CA . ARG A 1 85 ? 15.065 -15.575 -4.219 1.00 87.19 85 ARG A CA 1
ATOM 735 C C . ARG A 1 85 ? 16.131 -15.949 -3.197 1.00 87.19 85 ARG A C 1
ATOM 737 O O . ARG A 1 85 ? 15.778 -16.207 -2.053 1.00 87.19 85 ARG A O 1
ATOM 744 N N . GLU A 1 86 ? 17.394 -16.027 -3.606 1.00 88.00 86 GLU A N 1
ATOM 745 C CA . GLU A 1 86 ? 18.482 -16.365 -2.691 1.00 88.00 86 GLU A CA 1
ATOM 746 C C . GLU A 1 86 ? 18.680 -15.275 -1.637 1.00 88.00 86 GLU A C 1
ATOM 748 O O . GLU A 1 86 ? 18.760 -15.580 -0.451 1.00 88.00 86 GLU A O 1
ATOM 753 N N . PHE A 1 87 ? 18.634 -14.008 -2.051 1.00 85.75 87 PHE A N 1
ATOM 754 C CA . PHE A 1 87 ? 18.710 -12.872 -1.141 1.00 85.75 87 PHE A CA 1
ATOM 755 C C . PHE A 1 87 ? 17.580 -12.876 -0.099 1.00 85.75 87 PHE A C 1
ATOM 757 O O . PHE A 1 87 ? 17.843 -12.749 1.092 1.00 85.75 87 PHE A O 1
ATOM 764 N N . LEU A 1 88 ? 16.332 -13.118 -0.510 1.00 84.38 88 LEU A N 1
ATOM 765 C CA . LEU A 1 88 ? 15.171 -13.138 0.391 1.00 84.38 88 LEU A CA 1
ATOM 766 C C . LEU A 1 88 ? 15.181 -14.295 1.410 1.00 84.38 88 LEU A C 1
ATOM 768 O O . LEU A 1 88 ? 14.402 -14.271 2.366 1.00 84.38 88 LEU A O 1
ATOM 772 N N . LYS A 1 89 ? 16.026 -15.321 1.233 1.00 86.44 89 LYS A N 1
ATOM 773 C CA . LYS A 1 89 ? 16.228 -16.365 2.254 1.00 86.44 89 LYS A CA 1
ATOM 774 C C . LYS A 1 89 ? 17.104 -15.881 3.407 1.00 86.44 89 LYS A C 1
ATOM 776 O O . LYS A 1 89 ? 17.017 -16.448 4.500 1.00 86.44 89 LYS A O 1
ATOM 781 N N . GLU A 1 90 ? 17.952 -14.882 3.171 1.00 83.38 90 GLU A N 1
ATOM 782 C CA . GLU A 1 90 ? 18.863 -14.357 4.178 1.00 83.38 90 GLU A CA 1
ATOM 783 C C . GLU A 1 90 ? 18.075 -13.605 5.255 1.00 83.38 90 GLU A C 1
ATOM 785 O O . GLU A 1 90 ? 17.263 -12.725 4.987 1.00 83.38 90 GLU A O 1
ATOM 790 N N . ARG A 1 91 ? 18.313 -13.969 6.515 1.00 75.50 91 ARG A N 1
ATOM 791 C CA . ARG A 1 91 ? 17.614 -13.394 7.675 1.00 75.50 91 ARG A CA 1
ATOM 792 C C . ARG A 1 91 ? 18.443 -12.339 8.395 1.00 75.50 91 ARG A C 1
ATOM 794 O O . ARG A 1 91 ? 17.919 -11.670 9.283 1.00 75.50 91 ARG A O 1
ATOM 801 N N . LYS A 1 92 ? 19.727 -12.212 8.047 1.00 78.50 92 LYS A N 1
ATOM 802 C CA . LYS A 1 92 ? 20.644 -11.215 8.609 1.00 78.50 92 LYS A CA 1
ATOM 803 C C . LYS A 1 92 ? 20.440 -9.830 8.005 1.00 78.50 92 LYS A C 1
ATOM 805 O O . LYS A 1 92 ? 20.652 -8.846 8.703 1.00 78.50 92 LYS A O 1
ATOM 810 N N . ILE A 1 93 ? 20.010 -9.748 6.745 1.00 77.12 93 ILE A N 1
ATOM 811 C CA . ILE A 1 93 ? 19.828 -8.477 6.035 1.00 77.12 93 ILE A CA 1
ATOM 812 C C . ILE A 1 93 ? 18.342 -8.126 5.980 1.00 77.12 93 ILE A C 1
ATOM 814 O O . ILE A 1 93 ? 17.672 -8.279 4.967 1.00 77.12 93 ILE A O 1
ATOM 818 N N . ILE A 1 94 ? 17.820 -7.712 7.129 1.00 78.06 94 ILE A N 1
ATOM 819 C CA . ILE A 1 94 ? 16.413 -7.313 7.307 1.00 78.06 94 ILE A CA 1
ATOM 820 C C . ILE A 1 94 ? 16.262 -5.827 7.636 1.00 78.06 94 ILE A C 1
ATOM 822 O O . ILE A 1 94 ? 15.141 -5.333 7.752 1.00 78.06 94 ILE A O 1
ATOM 826 N N . GLU A 1 95 ? 17.387 -5.128 7.795 1.00 82.69 95 GLU A N 1
ATOM 827 C CA . GLU A 1 95 ? 17.400 -3.686 7.978 1.00 82.69 95 GLU A CA 1
ATOM 828 C C . GLU A 1 95 ? 17.058 -2.965 6.684 1.00 82.69 95 GLU A C 1
ATOM 830 O O . GLU A 1 95 ? 17.411 -3.390 5.581 1.00 82.69 95 GLU A O 1
ATOM 835 N N . LYS A 1 96 ? 16.353 -1.850 6.840 1.00 82.88 96 LYS A N 1
ATOM 836 C CA . LYS A 1 96 ? 15.940 -1.015 5.719 1.00 82.88 96 LYS A CA 1
ATOM 837 C C . LYS A 1 96 ? 17.079 -0.068 5.356 1.00 82.88 96 LYS A C 1
ATOM 839 O O . LYS A 1 96 ? 17.771 0.442 6.230 1.00 82.88 96 LYS A O 1
ATOM 844 N N . ASN A 1 97 ? 17.272 0.177 4.065 1.00 77.94 97 ASN A N 1
ATOM 845 C CA . ASN A 1 97 ? 18.318 1.089 3.606 1.00 77.94 97 ASN A CA 1
ATOM 846 C C . ASN A 1 97 ? 17.988 2.564 3.906 1.00 77.94 97 ASN A C 1
ATOM 848 O O . ASN A 1 97 ? 16.859 2.929 4.246 1.00 77.94 97 ASN A O 1
ATOM 852 N N . TRP A 1 98 ? 18.984 3.427 3.694 1.00 78.44 98 TRP A N 1
ATOM 853 C CA . TRP A 1 98 ? 18.937 4.873 3.942 1.00 78.44 98 TRP A CA 1
ATOM 854 C C . TRP A 1 98 ? 17.795 5.617 3.224 1.00 78.44 98 TRP A C 1
ATOM 856 O O . TRP A 1 98 ? 17.450 6.740 3.594 1.00 78.44 98 TRP A O 1
ATOM 866 N N . VAL A 1 99 ? 17.173 5.026 2.195 1.00 73.38 99 VAL A N 1
ATOM 867 C CA . VAL A 1 99 ? 16.002 5.626 1.531 1.00 73.38 99 VAL A CA 1
ATOM 868 C C . VAL A 1 99 ? 14.828 5.724 2.510 1.00 73.38 99 VAL A C 1
ATOM 870 O O . VAL A 1 99 ? 14.089 6.710 2.493 1.00 73.38 99 VAL A O 1
ATOM 873 N N . PHE A 1 100 ? 14.689 4.751 3.414 1.00 79.38 100 PHE A N 1
ATOM 874 C CA . PHE A 1 100 ? 13.644 4.746 4.436 1.00 79.38 100 PHE A CA 1
ATOM 875 C C . PHE A 1 100 ? 13.878 5.783 5.536 1.00 79.38 100 PHE A C 1
ATOM 877 O O . PHE A 1 100 ? 12.902 6.261 6.112 1.00 79.38 100 PHE A O 1
ATOM 884 N N . ASP A 1 101 ? 15.122 6.211 5.774 1.00 80.69 101 ASP A N 1
ATOM 885 C CA . ASP A 1 101 ? 15.407 7.278 6.741 1.00 80.69 101 ASP A CA 1
ATOM 886 C C . ASP A 1 101 ? 14.781 8.609 6.321 1.00 80.69 101 ASP A C 1
ATOM 888 O O . ASP A 1 101 ? 14.263 9.344 7.158 1.00 80.69 101 ASP A O 1
ATOM 892 N N . LYS A 1 102 ? 14.729 8.899 5.015 1.00 78.31 102 LYS A N 1
ATOM 893 C CA . LYS A 1 102 ? 14.010 10.080 4.509 1.00 78.31 102 LYS A CA 1
ATOM 894 C C . LYS A 1 102 ? 12.507 9.965 4.756 1.00 78.31 102 LYS A C 1
ATOM 896 O O . LYS A 1 102 ? 11.866 10.949 5.110 1.00 78.31 102 LYS A O 1
ATOM 901 N N . MET A 1 103 ? 11.941 8.765 4.625 1.00 81.56 103 MET A N 1
ATOM 902 C CA . MET A 1 103 ? 10.514 8.542 4.875 1.00 81.56 103 MET A CA 1
ATOM 903 C C . MET A 1 103 ? 10.132 8.711 6.350 1.00 81.56 103 MET A C 1
ATOM 905 O O . MET A 1 103 ? 8.983 9.052 6.622 1.00 81.56 103 MET A O 1
ATOM 909 N N . LYS A 1 104 ? 11.071 8.572 7.299 1.00 87.38 104 LYS A N 1
ATOM 910 C CA . LYS A 1 104 ? 10.804 8.830 8.728 1.00 87.38 104 LYS A CA 1
ATOM 911 C C . LYS A 1 104 ? 10.276 10.241 8.980 1.00 87.38 104 LYS A C 1
ATOM 913 O O . LYS A 1 104 ? 9.425 10.429 9.840 1.00 87.38 104 LYS A O 1
ATOM 918 N N . LEU A 1 105 ? 10.711 11.224 8.193 1.00 83.12 105 LEU A N 1
ATOM 919 C CA . LEU A 1 105 ? 10.222 12.602 8.310 1.00 83.12 105 LEU A CA 1
ATOM 920 C C . LEU A 1 105 ? 8.777 12.780 7.813 1.00 83.12 105 LEU A C 1
ATOM 922 O O . LEU A 1 105 ? 8.137 13.771 8.155 1.00 83.12 105 LEU A O 1
ATOM 926 N N . LEU A 1 106 ? 8.255 11.830 7.030 1.00 81.38 106 LEU A N 1
ATOM 927 C CA . LEU A 1 106 ? 6.875 11.837 6.540 1.00 81.38 106 LEU A CA 1
ATOM 928 C C . LEU A 1 106 ? 5.942 10.999 7.422 1.00 81.38 106 LEU A C 1
ATOM 930 O O . LEU A 1 106 ? 4.836 11.435 7.726 1.00 81.38 106 LEU A O 1
ATOM 934 N N . VAL A 1 107 ? 6.368 9.800 7.827 1.00 86.19 107 VAL A N 1
ATOM 935 C CA . VAL A 1 107 ? 5.485 8.820 8.492 1.00 86.19 107 VAL A CA 1
ATOM 936 C C . VAL A 1 107 ? 5.927 8.423 9.904 1.00 86.19 107 VAL A C 1
ATOM 938 O O . VAL A 1 107 ? 5.275 7.595 10.533 1.00 86.19 107 VAL A O 1
ATOM 941 N N . GLY A 1 108 ? 7.010 9.009 10.420 1.00 90.62 108 GLY A N 1
ATOM 942 C CA . GLY A 1 108 ? 7.612 8.625 11.699 1.00 90.62 108 GLY A CA 1
ATOM 943 C C . GLY A 1 108 ? 8.306 7.266 11.626 1.00 90.62 108 GLY A C 1
ATOM 944 O O . GLY A 1 108 ? 8.674 6.817 10.540 1.00 90.62 108 GLY A O 1
ATOM 945 N N . GLU A 1 109 ? 8.495 6.602 12.765 1.00 93.00 109 GLU A N 1
ATOM 946 C CA . GLU A 1 109 ? 9.130 5.281 12.872 1.00 93.00 109 GLU A CA 1
ATOM 947 C C . GLU A 1 109 ? 8.126 4.144 13.143 1.00 93.00 109 GLU A C 1
ATOM 949 O O . GLU A 1 109 ? 8.321 3.319 14.044 1.00 93.00 109 GLU A O 1
ATOM 954 N N . GLY A 1 110 ? 7.061 4.080 12.340 1.00 91.81 110 GLY A N 1
ATOM 955 C CA . GLY A 1 110 ? 6.104 2.969 12.351 1.00 91.81 110 GLY A CA 1
ATOM 956 C C . GLY A 1 110 ? 6.623 1.736 11.602 1.00 91.81 110 GLY A C 1
ATOM 957 O O . GLY A 1 110 ? 7.801 1.640 11.241 1.00 91.81 110 GLY A O 1
ATOM 958 N N . LEU A 1 111 ? 5.755 0.763 11.321 1.00 92.50 111 LEU A N 1
ATOM 959 C CA . LEU A 1 111 ? 6.100 -0.495 10.636 1.00 92.50 111 LEU A CA 1
ATOM 960 C C . LEU A 1 111 ? 6.937 -0.332 9.350 1.00 92.50 111 LEU A C 1
ATOM 962 O O . LEU A 1 111 ? 7.798 -1.171 9.056 1.00 92.50 111 LEU A O 1
ATOM 966 N N . LEU A 1 112 ? 6.710 0.735 8.581 1.00 89.44 112 LEU A N 1
ATOM 967 C CA . LEU A 1 112 ? 7.378 0.960 7.298 1.00 89.44 112 LEU A CA 1
ATOM 968 C C . LEU A 1 112 ? 8.846 1.370 7.451 1.00 89.44 112 LEU A C 1
ATOM 970 O O . LEU A 1 112 ? 9.659 0.991 6.621 1.00 89.44 112 LEU A O 1
ATOM 974 N N . THR A 1 113 ? 9.215 2.086 8.507 1.00 90.56 113 THR A N 1
ATOM 975 C CA . THR A 1 113 ? 10.492 2.828 8.609 1.00 90.56 113 THR A CA 1
ATOM 976 C C . THR A 1 113 ? 11.285 2.505 9.875 1.00 90.56 113 THR A C 1
ATOM 978 O O . THR A 1 113 ? 12.462 2.846 9.957 1.00 90.56 113 THR A O 1
ATOM 981 N N . SER A 1 114 ? 10.666 1.822 10.840 1.00 91.38 114 SER A N 1
ATOM 982 C CA . SER A 1 114 ? 11.305 1.391 12.087 1.00 91.38 114 SER A CA 1
ATOM 983 C C . SER A 1 114 ? 12.521 0.475 11.870 1.00 91.38 114 SER A C 1
ATOM 985 O O . SER A 1 114 ? 12.491 -0.353 10.942 1.00 91.38 114 SER A O 1
ATOM 987 N N . PRO A 1 115 ? 13.540 0.574 12.754 1.00 90.38 115 PRO A N 1
ATOM 988 C CA . PRO A 1 115 ? 14.627 -0.402 12.843 1.00 90.38 115 PRO A CA 1
ATOM 989 C C . PRO A 1 115 ? 14.099 -1.764 13.308 1.00 90.38 115 PRO A C 1
ATOM 991 O O . PRO A 1 115 ? 12.996 -1.865 13.862 1.00 90.38 115 PRO A O 1
ATOM 994 N N . VAL A 1 116 ? 14.873 -2.827 13.096 1.00 89.06 116 VAL A N 1
ATOM 995 C CA . VAL A 1 116 ? 14.427 -4.214 13.299 1.00 89.06 116 VAL A CA 1
ATOM 996 C C . VAL A 1 116 ? 13.955 -4.502 14.725 1.00 89.06 116 VAL A C 1
ATOM 998 O O . VAL A 1 116 ? 12.976 -5.234 14.908 1.00 89.06 116 VAL A O 1
ATOM 1001 N N . GLU A 1 117 ? 14.617 -3.937 15.731 1.00 91.12 117 GLU A N 1
ATOM 1002 C CA . GLU A 1 117 ? 14.338 -4.134 17.158 1.00 91.12 117 GLU A CA 1
ATOM 1003 C C . GLU A 1 117 ? 12.945 -3.621 17.534 1.00 91.12 117 GLU A C 1
ATOM 1005 O O . GLU A 1 117 ? 12.249 -4.242 18.336 1.00 91.12 117 GLU A O 1
ATOM 1010 N N . LYS A 1 118 ? 12.520 -2.522 16.901 1.00 91.44 118 LYS A N 1
ATOM 1011 C CA . LYS A 1 118 ? 11.200 -1.900 17.065 1.00 91.44 118 LYS A CA 1
ATOM 1012 C C . LYS A 1 118 ? 10.164 -2.557 16.148 1.00 91.44 118 LYS A C 1
ATOM 1014 O O . LYS A 1 118 ? 9.040 -2.841 16.562 1.00 91.44 118 LYS A O 1
ATOM 1019 N N . TRP A 1 119 ? 10.556 -2.875 14.915 1.00 92.94 119 TRP A N 1
ATOM 1020 C CA . TRP A 1 119 ? 9.694 -3.457 13.887 1.00 92.94 119 TRP A CA 1
ATOM 1021 C C . TRP A 1 119 ? 9.196 -4.867 14.235 1.00 92.94 119 TRP A C 1
ATOM 1023 O O . TRP A 1 119 ? 8.002 -5.143 14.111 1.00 92.94 119 TRP A O 1
ATOM 1033 N N . LYS A 1 120 ? 10.084 -5.775 14.672 1.00 91.75 120 LYS A N 1
ATOM 1034 C CA . LYS A 1 120 ? 9.742 -7.186 14.949 1.00 91.75 120 LYS A CA 1
ATOM 1035 C C . LYS A 1 120 ? 8.586 -7.350 15.950 1.00 91.75 120 LYS A C 1
ATOM 1037 O O . LYS A 1 120 ? 7.619 -8.038 15.600 1.00 91.75 120 LYS A O 1
ATOM 1042 N N . PRO A 1 121 ? 8.643 -6.774 17.169 1.00 92.94 121 PRO A N 1
ATOM 1043 C CA . PRO A 1 121 ? 7.567 -6.929 18.146 1.00 92.94 121 PRO A CA 1
ATOM 1044 C C . PRO A 1 121 ? 6.264 -6.286 17.660 1.00 92.94 121 PRO A C 1
ATOM 1046 O O . PRO A 1 121 ? 5.218 -6.932 17.717 1.00 92.94 121 PRO A O 1
ATOM 1049 N N . ARG A 1 122 ? 6.318 -5.081 17.075 1.00 92.56 122 ARG A N 1
ATOM 1050 C CA . ARG A 1 122 ? 5.123 -4.402 16.545 1.00 92.56 122 ARG A CA 1
ATOM 1051 C C . ARG A 1 122 ? 4.454 -5.177 15.426 1.00 92.56 122 ARG A C 1
ATOM 1053 O O . ARG A 1 122 ? 3.245 -5.383 15.456 1.00 92.56 122 ARG A O 1
ATOM 1060 N N . ARG A 1 123 ? 5.232 -5.696 14.473 1.00 93.06 123 ARG A N 1
ATOM 1061 C CA . ARG A 1 123 ? 4.702 -6.553 13.408 1.00 93.06 123 ARG A CA 1
ATOM 1062 C C . ARG A 1 123 ? 3.972 -7.756 13.979 1.00 93.06 123 ARG A C 1
ATOM 1064 O O . ARG A 1 123 ? 2.898 -8.084 13.488 1.00 93.06 123 ARG A O 1
ATOM 1071 N N . LYS A 1 124 ? 4.529 -8.403 15.005 1.00 93.25 124 LYS A N 1
ATOM 1072 C CA . LYS A 1 124 ? 3.883 -9.545 15.660 1.00 93.25 124 LYS A CA 1
ATOM 1073 C C . LYS A 1 124 ? 2.544 -9.152 16.296 1.00 93.25 124 LYS A C 1
ATOM 1075 O O . LYS A 1 124 ? 1.584 -9.899 16.139 1.00 93.25 124 LYS A O 1
ATOM 1080 N N . LEU A 1 125 ? 2.481 -8.002 16.968 1.00 91.56 125 LEU A N 1
ATOM 1081 C CA . LEU A 1 125 ? 1.262 -7.495 17.610 1.00 91.56 125 LEU A CA 1
ATOM 1082 C C . LEU A 1 125 ? 0.171 -7.115 16.598 1.00 91.56 125 LEU A C 1
ATOM 1084 O O . LEU A 1 125 ? -1.005 -7.369 16.841 1.00 91.56 125 LEU A O 1
ATOM 1088 N N . LEU A 1 126 ? 0.555 -6.538 15.456 1.00 91.75 126 LEU A N 1
ATOM 1089 C CA . LEU A 1 126 ? -0.387 -5.984 14.478 1.00 91.75 126 LEU A CA 1
ATOM 1090 C C . LEU A 1 126 ? -0.811 -6.981 13.389 1.00 91.75 126 LEU A C 1
ATOM 1092 O O . LEU A 1 126 ? -1.876 -6.814 12.798 1.00 91.75 126 LEU A O 1
ATOM 1096 N N . LEU A 1 127 ? -0.039 -8.048 13.148 1.00 91.00 127 LEU A N 1
ATOM 1097 C CA . LEU A 1 127 ? -0.335 -9.071 12.132 1.00 91.00 127 LEU A CA 1
ATOM 1098 C C . LEU A 1 127 ? -1.764 -9.658 12.200 1.00 91.00 127 LEU A C 1
ATOM 1100 O O . LEU A 1 127 ? -2.357 -9.842 11.135 1.00 91.00 127 LEU A O 1
ATOM 1104 N N . PRO A 1 128 ? -2.365 -9.928 13.380 1.00 89.25 128 PRO A N 1
ATOM 1105 C CA . PRO A 1 128 ? -3.731 -10.456 13.460 1.00 89.25 128 PRO A CA 1
ATOM 1106 C C . PRO A 1 128 ? -4.799 -9.563 12.805 1.00 89.25 128 PRO A C 1
ATOM 1108 O O . PRO A 1 128 ? -5.804 -10.088 12.314 1.00 89.25 128 PRO A O 1
ATOM 1111 N N . CYS A 1 129 ? -4.561 -8.245 12.729 1.00 89.12 129 CYS A N 1
ATOM 1112 C CA . CYS A 1 129 ? -5.458 -7.275 12.086 1.00 89.12 129 CYS A CA 1
ATOM 1113 C C . CYS A 1 129 ? -5.585 -7.499 10.568 1.00 89.12 129 CYS A C 1
ATOM 1115 O O . CYS A 1 129 ? -6.526 -7.020 9.948 1.00 89.12 129 CYS A O 1
ATOM 1117 N N . PHE A 1 130 ? -4.663 -8.263 9.973 1.00 90.00 130 PHE A N 1
ATOM 1118 C CA . PHE A 1 130 ? -4.609 -8.567 8.539 1.00 90.00 130 PHE A CA 1
ATOM 1119 C C . PHE A 1 130 ? -4.889 -10.046 8.240 1.00 90.00 130 PHE A C 1
ATOM 1121 O O . PHE A 1 130 ? -4.526 -10.561 7.184 1.00 90.00 130 PHE A O 1
ATOM 1128 N N . SER A 1 131 ? -5.509 -10.762 9.180 1.00 89.56 131 SER A N 1
ATOM 1129 C CA . SER A 1 131 ? -5.911 -12.156 8.976 1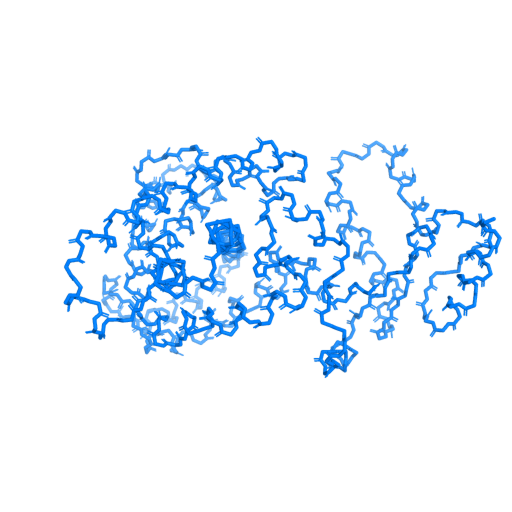.00 89.56 131 SER A CA 1
ATOM 1130 C C . SER A 1 131 ? -7.045 -12.282 7.948 1.00 89.56 131 SER A C 1
ATOM 1132 O O . SER A 1 131 ? -7.866 -11.379 7.808 1.00 89.56 131 SER A O 1
ATOM 1134 N N . HIS A 1 132 ? -7.166 -13.440 7.283 1.00 87.69 132 HIS A N 1
ATOM 1135 C CA . HIS A 1 132 ? -8.298 -13.745 6.383 1.00 87.69 132 HIS A CA 1
ATOM 1136 C C . HIS A 1 132 ? -9.665 -13.496 7.034 1.00 87.69 132 HIS A C 1
ATOM 1138 O O . HIS A 1 132 ? -10.610 -13.040 6.400 1.00 87.69 132 HIS A O 1
ATOM 1144 N N . ALA A 1 133 ? -9.742 -13.766 8.333 1.00 86.56 133 ALA A N 1
ATOM 1145 C CA . ALA A 1 133 ? -10.880 -13.467 9.176 1.00 86.56 133 ALA A CA 1
ATOM 1146 C C . ALA A 1 133 ? -11.272 -11.974 9.136 1.00 86.56 133 ALA A C 1
ATOM 1148 O O . ALA A 1 133 ? -12.435 -11.665 8.891 1.00 86.56 133 ALA A O 1
ATOM 1149 N N . MET A 1 134 ? -10.310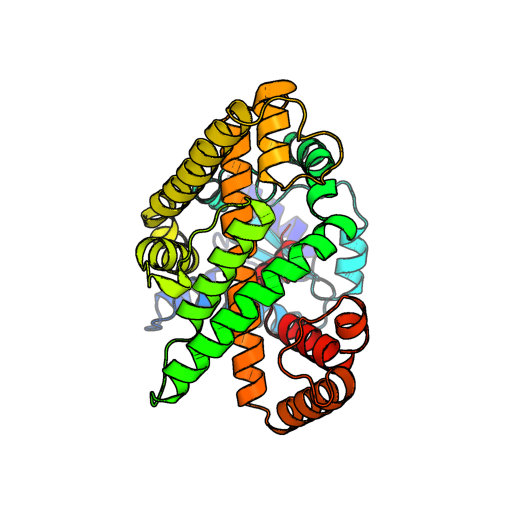 -11.070 9.335 1.00 86.31 134 MET A N 1
ATOM 1150 C CA . MET A 1 134 ? -10.539 -9.622 9.245 1.00 86.31 134 MET A CA 1
ATOM 1151 C C . MET A 1 134 ? -10.881 -9.183 7.822 1.00 86.31 134 MET A C 1
ATOM 1153 O O . MET A 1 134 ? -11.806 -8.403 7.628 1.00 86.31 134 MET A O 1
ATOM 1157 N N . LEU A 1 135 ? -10.186 -9.728 6.819 1.00 86.50 135 LEU A N 1
ATOM 1158 C CA . LEU A 1 135 ? -10.433 -9.387 5.414 1.00 86.50 135 LEU A CA 1
ATOM 1159 C C . LEU A 1 135 ? -11.879 -9.682 4.987 1.00 86.50 135 LEU A C 1
ATOM 1161 O O . LEU A 1 135 ? -12.468 -8.887 4.257 1.00 86.50 135 LEU A O 1
ATOM 1165 N N . ARG A 1 136 ? -12.482 -10.767 5.494 1.00 87.25 136 ARG A N 1
ATOM 1166 C CA . ARG A 1 136 ? -13.912 -11.051 5.293 1.00 87.25 136 ARG A CA 1
ATOM 1167 C C . ARG A 1 136 ? -14.825 -9.958 5.842 1.00 87.25 136 ARG A C 1
ATOM 1169 O O . ARG A 1 136 ? -15.821 -9.629 5.211 1.00 87.25 136 ARG A O 1
ATOM 1176 N N . GLU A 1 137 ? -14.504 -9.392 7.002 1.00 85.31 137 GLU A N 1
ATOM 1177 C CA . GLU A 1 137 ? -15.308 -8.315 7.598 1.00 85.31 137 GLU A CA 1
ATOM 1178 C C . GLU A 1 137 ? -15.207 -7.025 6.772 1.00 85.31 137 GLU A C 1
ATOM 1180 O O . GLU A 1 137 ? -16.190 -6.297 6.626 1.00 85.31 137 GLU A O 1
ATOM 1185 N N . TYR A 1 138 ? -14.053 -6.787 6.143 1.00 89.94 138 TYR A N 1
ATOM 1186 C CA . TYR A 1 138 ? -13.849 -5.651 5.244 1.00 89.94 138 TYR A CA 1
ATOM 1187 C C . TYR A 1 138 ? -14.581 -5.777 3.912 1.00 89.94 138 TYR A C 1
ATOM 1189 O O . TYR A 1 138 ? -14.818 -4.759 3.265 1.00 89.94 138 TYR A O 1
ATOM 1197 N N . LEU A 1 139 ? -15.002 -6.978 3.511 1.00 91.69 139 LEU A N 1
ATOM 1198 C CA . LEU A 1 139 ? -15.706 -7.179 2.246 1.00 91.69 139 LEU A CA 1
ATOM 1199 C C . LEU A 1 139 ? -17.007 -6.368 2.174 1.00 91.69 139 LEU A C 1
ATOM 1201 O O . LEU A 1 139 ? -17.314 -5.772 1.143 1.00 91.69 139 LEU A O 1
ATOM 1205 N N . THR A 1 140 ? -17.742 -6.267 3.283 1.00 90.69 140 THR A N 1
ATOM 1206 C CA . THR A 1 140 ? -18.936 -5.412 3.370 1.00 90.69 140 THR A CA 1
ATOM 1207 C C . THR A 1 140 ? -18.588 -3.943 3.126 1.00 90.69 140 THR A C 1
ATOM 1209 O O . THR A 1 140 ? -19.289 -3.250 2.389 1.00 90.69 140 THR A O 1
ATOM 1212 N N . VAL A 1 141 ? -17.476 -3.474 3.696 1.00 91.62 141 VAL A N 1
ATOM 1213 C CA . VAL A 1 141 ? -16.985 -2.099 3.526 1.00 91.62 141 VAL A CA 1
ATOM 1214 C C . VAL A 1 141 ? -16.568 -1.852 2.074 1.00 91.62 141 VAL A C 1
ATOM 1216 O O . VAL A 1 141 ? -16.991 -0.860 1.478 1.00 91.62 141 VAL A O 1
ATOM 1219 N N . PHE A 1 142 ? -15.824 -2.777 1.459 1.00 93.81 142 PHE A N 1
ATOM 1220 C CA . PHE A 1 142 ? -15.445 -2.684 0.047 1.00 93.81 142 PHE A CA 1
ATOM 1221 C C . PHE A 1 142 ? -16.667 -2.639 -0.870 1.00 93.81 142 PHE A C 1
ATOM 1223 O O . PHE A 1 142 ? -16.712 -1.801 -1.766 1.00 93.81 142 PHE A O 1
ATOM 1230 N N . ASN A 1 143 ? -17.679 -3.476 -0.631 1.00 94.19 143 ASN A N 1
ATOM 1231 C CA . ASN A 1 143 ? -18.918 -3.468 -1.408 1.00 94.19 143 ASN A CA 1
ATOM 1232 C C . ASN A 1 143 ? -19.672 -2.134 -1.280 1.00 94.19 143 ASN A C 1
ATOM 1234 O O . ASN A 1 143 ? -20.070 -1.547 -2.289 1.00 94.19 143 ASN A O 1
ATOM 1238 N N . ASN A 1 144 ? -19.822 -1.621 -0.052 1.00 92.81 144 ASN A N 1
ATOM 1239 C CA . ASN A 1 144 ? -20.483 -0.342 0.217 1.00 92.81 144 ASN A CA 1
ATOM 1240 C C . ASN A 1 144 ? -19.812 0.813 -0.546 1.00 92.81 144 ASN A C 1
ATOM 1242 O O . ASN A 1 144 ? -20.485 1.565 -1.255 1.00 92.81 144 ASN A O 1
ATOM 1246 N N . HIS A 1 145 ? -18.488 0.946 -0.419 1.00 93.75 145 HIS A N 1
ATOM 1247 C CA . HIS A 1 145 ? -17.730 2.006 -1.090 1.00 93.75 145 HIS A CA 1
ATOM 1248 C C . HIS A 1 145 ? -17.671 1.808 -2.606 1.00 93.75 145 HIS A C 1
ATOM 1250 O O . HIS A 1 145 ? -17.806 2.781 -3.343 1.00 93.75 145 HIS A O 1
ATOM 1256 N N . SER A 1 146 ? -17.581 0.566 -3.090 1.00 93.50 146 SER A N 1
ATOM 1257 C CA . SER A 1 146 ? -17.601 0.270 -4.531 1.00 93.50 146 SER A CA 1
ATOM 1258 C C . SER A 1 146 ? -18.916 0.703 -5.180 1.00 93.50 146 SER A C 1
ATOM 1260 O O . SER A 1 146 ? -18.893 1.361 -6.217 1.00 93.50 146 SER A O 1
ATOM 1262 N N . LYS A 1 147 ? -20.071 0.440 -4.548 1.00 92.44 147 LYS A N 1
ATOM 1263 C CA . LYS A 1 147 ? -21.369 0.918 -5.058 1.00 92.44 147 LYS A CA 1
ATOM 1264 C C . LYS A 1 147 ? -21.475 2.438 -5.092 1.00 92.44 147 LYS A C 1
ATOM 1266 O O . LYS A 1 147 ? -21.994 3.000 -6.055 1.00 92.44 147 LYS A O 1
ATOM 1271 N N . LYS A 1 148 ? -21.000 3.119 -4.044 1.00 90.88 148 LYS A N 1
ATOM 1272 C CA . LYS A 1 148 ? -20.948 4.590 -4.024 1.00 90.88 148 LYS A CA 1
ATOM 1273 C C . LYS A 1 148 ? -20.070 5.11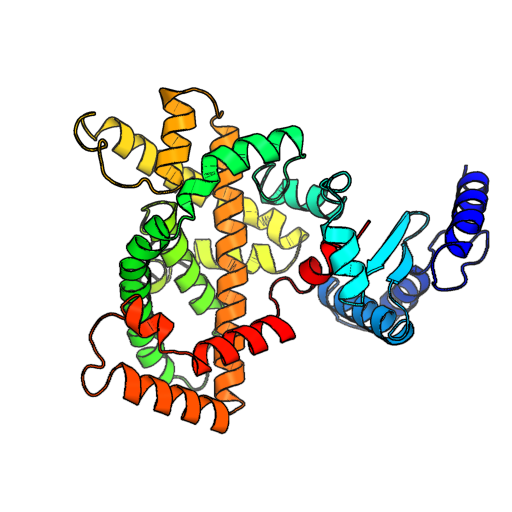9 -5.155 1.00 90.88 148 LYS A C 1
ATOM 1275 O O . LYS A 1 148 ? -20.454 6.071 -5.829 1.00 90.88 148 LYS A O 1
ATOM 1280 N N . PHE A 1 149 ? -18.937 4.465 -5.393 1.00 92.19 149 PHE A N 1
ATOM 1281 C CA . PHE A 1 149 ? -18.009 4.824 -6.453 1.00 92.19 149 PHE A CA 1
ATOM 1282 C C . PHE A 1 149 ? -18.595 4.619 -7.852 1.00 92.19 149 PHE A C 1
ATOM 1284 O O . PHE A 1 149 ? -18.437 5.493 -8.695 1.00 92.19 149 PHE A O 1
ATOM 1291 N N . VAL A 1 150 ? -19.339 3.536 -8.096 1.00 91.44 150 VAL A N 1
ATOM 1292 C CA . VAL A 1 150 ? -20.049 3.334 -9.373 1.00 91.44 150 VAL A CA 1
ATOM 1293 C C . VAL A 1 150 ? -21.053 4.461 -9.623 1.00 91.44 150 VAL A C 1
ATOM 1295 O O . VAL A 1 150 ? -20.974 5.120 -10.655 1.00 91.44 150 VAL A O 1
ATOM 1298 N N . LYS A 1 151 ? -21.914 4.774 -8.643 1.00 89.12 151 LYS A N 1
ATOM 1299 C CA . LYS A 1 151 ? -22.871 5.898 -8.737 1.00 89.12 151 LYS A CA 1
ATOM 1300 C C . LYS A 1 151 ? -22.191 7.245 -8.970 1.00 89.12 151 LYS A C 1
ATOM 1302 O O . LYS A 1 151 ? -22.786 8.165 -9.529 1.00 89.12 151 LYS A O 1
ATOM 1307 N N . PHE A 1 152 ? -20.970 7.394 -8.471 1.00 85.88 152 PHE A N 1
ATOM 1308 C CA . PHE A 1 152 ? -20.154 8.568 -8.720 1.00 85.88 152 PHE A CA 1
ATOM 1309 C C . PHE A 1 152 ? -19.644 8.588 -10.171 1.00 85.88 152 PHE A C 1
ATOM 1311 O O . PHE A 1 152 ? -19.872 9.567 -10.877 1.00 85.88 152 PHE A O 1
ATOM 1318 N N . LEU A 1 153 ? -19.037 7.496 -10.647 1.00 88.00 153 LEU A N 1
ATOM 1319 C CA . LEU A 1 153 ? -18.541 7.377 -12.021 1.00 88.00 153 LEU A CA 1
ATOM 1320 C C . LEU A 1 153 ? -19.648 7.591 -13.064 1.00 88.00 153 LEU A C 1
ATOM 1322 O O . LEU A 1 153 ? -19.409 8.275 -14.051 1.00 88.00 153 LEU A O 1
ATOM 1326 N N . GLU A 1 154 ? -20.867 7.102 -12.824 1.00 89.44 154 GLU A N 1
ATOM 1327 C CA . GLU A 1 154 ? -22.040 7.345 -13.686 1.00 89.44 154 GLU A CA 1
ATOM 1328 C C . GLU A 1 154 ? -22.384 8.835 -13.862 1.00 89.44 154 GLU A C 1
ATOM 1330 O O . GLU A 1 154 ? -22.962 9.244 -14.873 1.00 89.44 154 GLU A O 1
ATOM 1335 N N . LYS A 1 155 ? -22.062 9.680 -12.876 1.00 86.56 155 LYS A N 1
ATOM 1336 C CA . LYS A 1 155 ? -22.232 11.134 -13.007 1.00 86.56 155 LYS A CA 1
ATOM 1337 C C . LYS A 1 155 ? -21.120 11.731 -13.860 1.00 86.56 155 LYS A C 1
ATOM 1339 O O . LYS A 1 155 ? -21.402 12.577 -14.707 1.00 86.56 155 LYS A O 1
ATOM 1344 N N . GLU A 1 156 ? -19.888 11.264 -13.668 1.00 85.38 156 GLU A N 1
ATOM 1345 C CA . GLU A 1 156 ? -18.713 11.749 -14.394 1.00 85.38 156 GLU A CA 1
ATOM 1346 C C . GLU A 1 156 ? -18.698 11.311 -15.866 1.00 85.38 156 GLU A C 1
ATOM 1348 O O . GLU A 1 156 ? -18.139 12.027 -16.690 1.00 85.38 156 GLU A O 1
ATOM 1353 N N . THR A 1 157 ? -19.375 10.217 -16.250 1.00 85.38 157 THR A N 1
ATOM 1354 C CA . THR A 1 157 ? -19.501 9.797 -17.666 1.00 85.38 157 THR A CA 1
ATOM 1355 C C . THR A 1 157 ? -20.243 10.808 -18.544 1.00 85.38 157 THR A C 1
ATOM 1357 O O . THR A 1 157 ? -20.257 10.665 -19.762 1.00 85.38 157 THR A O 1
ATOM 1360 N N . LYS A 1 158 ? -20.887 11.822 -17.948 1.00 87.69 158 LYS A N 1
ATOM 1361 C CA . LYS A 1 158 ? -21.493 12.947 -18.678 1.00 87.69 158 LYS A CA 1
ATOM 1362 C C . LYS A 1 158 ? -20.463 13.981 -19.140 1.00 87.69 158 LYS A C 1
ATOM 1364 O O . LYS A 1 158 ? -20.794 14.827 -19.965 1.00 87.69 158 LYS A O 1
ATOM 1369 N N . GLN A 1 159 ? -19.261 13.954 -18.574 1.00 86.56 159 GLN A N 1
ATOM 1370 C CA . GLN A 1 159 ? -18.160 14.832 -18.950 1.00 86.56 159 GLN A CA 1
ATOM 1371 C C . GLN A 1 159 ? -17.343 14.191 -20.078 1.00 86.56 159 GLN A C 1
ATOM 1373 O O . GLN A 1 159 ? -17.304 12.970 -20.210 1.00 86.56 159 GLN A O 1
ATOM 1378 N N . GLU A 1 160 ? -16.658 15.012 -20.877 1.00 87.88 160 GLU A N 1
ATOM 1379 C CA . GLU A 1 160 ? -15.765 14.521 -21.937 1.00 87.88 160 GLU A CA 1
ATOM 1380 C C . GLU A 1 160 ? -14.543 13.788 -21.354 1.00 87.88 160 GLU A C 1
ATOM 1382 O O . GLU A 1 160 ? -14.115 12.756 -21.868 1.00 87.88 160 GLU A O 1
ATOM 1387 N N . PHE A 1 161 ? -13.997 14.304 -20.251 1.00 86.25 161 PHE A N 1
ATOM 1388 C CA . PHE A 1 161 ? -12.889 13.707 -19.512 1.00 86.25 161 PHE A CA 1
ATOM 1389 C C . PHE A 1 161 ? -12.934 14.133 -18.041 1.00 86.25 161 PHE A C 1
ATOM 1391 O O . PHE A 1 161 ? -13.471 15.185 -17.706 1.00 86.25 161 PHE A O 1
ATOM 1398 N N . PHE A 1 162 ? -12.314 13.342 -17.164 1.00 84.38 162 PHE A N 1
ATOM 1399 C CA . PHE A 1 162 ? -12.129 13.686 -15.753 1.00 84.38 162 PHE A CA 1
ATOM 1400 C C . PHE A 1 162 ? -10.775 13.184 -15.229 1.00 84.38 162 PHE A C 1
ATOM 1402 O O . PHE A 1 162 ? -10.151 12.288 -15.803 1.00 84.38 162 PHE A O 1
ATOM 1409 N N . ILE A 1 163 ? -10.307 13.746 -14.111 1.00 80.38 163 ILE A N 1
ATOM 1410 C CA . ILE A 1 163 ? -9.035 13.353 -13.485 1.00 80.38 163 ILE A CA 1
ATOM 1411 C C . ILE A 1 163 ? -9.265 12.157 -12.554 1.00 80.38 163 ILE A C 1
ATOM 1413 O O . ILE A 1 163 ? -9.601 12.312 -11.380 1.00 80.38 163 ILE A O 1
ATOM 1417 N N . ALA A 1 164 ? -9.037 10.949 -13.069 1.00 82.81 164 ALA A N 1
ATOM 1418 C CA . ALA A 1 164 ? -9.308 9.705 -12.347 1.00 82.81 164 ALA A CA 1
ATOM 1419 C C . ALA A 1 164 ? -8.515 9.542 -11.037 1.00 82.81 164 ALA A C 1
ATOM 1421 O O . ALA A 1 164 ? -9.050 9.029 -10.054 1.00 82.81 164 ALA A O 1
ATOM 1422 N N . GLN A 1 165 ? -7.262 10.012 -10.992 1.00 80.00 165 GLN A N 1
ATOM 1423 C CA . GLN A 1 165 ? -6.392 9.874 -9.817 1.00 80.00 165 GLN A CA 1
ATOM 1424 C C . GLN A 1 165 ? -7.018 10.472 -8.550 1.00 80.00 165 GLN A C 1
ATOM 1426 O O . GLN A 1 165 ? -6.942 9.859 -7.488 1.00 80.00 165 GLN A O 1
ATOM 1431 N N . LYS A 1 166 ? -7.671 11.640 -8.659 1.00 80.69 166 LYS A N 1
ATOM 1432 C CA . LYS A 1 166 ? -8.345 12.303 -7.530 1.00 80.69 166 LYS A CA 1
ATOM 1433 C C . LYS A 1 166 ? -9.361 11.361 -6.879 1.00 80.69 166 LYS A C 1
ATOM 1435 O O . LYS A 1 166 ? -9.378 11.212 -5.661 1.00 80.69 166 LYS A O 1
ATOM 1440 N N . TYR A 1 167 ? -10.175 10.705 -7.698 1.00 84.06 167 TYR A N 1
ATOM 1441 C CA . TYR A 1 167 ? -11.303 9.907 -7.232 1.00 84.06 167 TYR A CA 1
ATOM 1442 C C . TYR A 1 167 ? -10.895 8.530 -6.718 1.00 84.06 167 TYR A C 1
ATOM 1444 O O . TYR A 1 167 ? -11.451 8.067 -5.726 1.00 84.06 167 TYR A O 1
ATOM 1452 N N . PHE A 1 168 ? -9.883 7.902 -7.319 1.00 88.38 168 PHE A N 1
ATOM 1453 C CA . PHE A 1 168 ? -9.322 6.676 -6.751 1.00 88.38 168 PHE A CA 1
ATOM 1454 C C . PHE A 1 168 ? -8.665 6.929 -5.392 1.00 88.38 168 PHE A C 1
ATOM 1456 O O . PHE A 1 168 ? -8.818 6.104 -4.499 1.00 88.38 168 PHE A O 1
ATOM 1463 N N . THR A 1 169 ? -8.009 8.078 -5.204 1.00 85.62 169 THR A N 1
ATOM 1464 C CA . THR A 1 169 ? -7.464 8.482 -3.898 1.00 85.62 169 THR A CA 1
ATOM 1465 C C . THR A 1 169 ? -8.563 8.721 -2.860 1.00 85.62 169 THR A C 1
ATOM 1467 O O . THR A 1 169 ? -8.427 8.292 -1.720 1.00 85.62 169 THR A O 1
ATOM 1470 N N . LEU A 1 170 ? -9.665 9.373 -3.242 1.00 85.25 170 LEU A N 1
ATOM 1471 C CA . LEU A 1 170 ? -10.840 9.550 -2.377 1.00 85.25 170 LEU A CA 1
ATOM 1472 C C . LEU A 1 170 ? -11.423 8.206 -1.927 1.00 85.25 170 LEU A C 1
ATOM 1474 O O . LEU A 1 170 ? -11.613 7.967 -0.737 1.00 85.25 170 LEU A O 1
ATOM 1478 N N . LEU A 1 171 ? -11.640 7.304 -2.886 1.00 89.75 171 LEU A N 1
ATOM 1479 C CA . LEU A 1 171 ? -12.162 5.969 -2.625 1.00 89.75 171 LEU A CA 1
ATOM 1480 C C . LEU A 1 171 ? -11.274 5.196 -1.643 1.00 89.75 171 LEU A C 1
ATOM 1482 O O . LEU A 1 171 ? -11.772 4.605 -0.687 1.00 89.75 171 LEU A O 1
ATOM 1486 N N . THR A 1 172 ? -9.961 5.177 -1.871 1.00 90.38 172 THR A N 1
ATOM 1487 C CA . THR A 1 172 ? -9.054 4.409 -1.013 1.00 90.38 172 THR A CA 1
ATOM 1488 C C . THR A 1 172 ? -8.888 5.035 0.366 1.00 90.38 172 THR A C 1
ATOM 1490 O O . THR A 1 172 ? -8.678 4.291 1.323 1.00 90.38 172 THR A O 1
ATOM 1493 N N . LEU A 1 173 ? -9.053 6.358 0.495 1.00 88.50 173 LEU A N 1
ATOM 1494 C CA . LEU A 1 173 ? -9.078 7.049 1.785 1.00 88.50 173 LEU A CA 1
ATOM 1495 C C . LEU A 1 173 ? -10.287 6.639 2.614 1.00 88.50 173 LEU A C 1
ATOM 1497 O O . LEU A 1 173 ? -10.132 6.243 3.767 1.00 88.50 173 LEU A O 1
ATOM 1501 N N . ASP A 1 174 ? -11.475 6.682 2.018 1.00 88.75 174 ASP A N 1
ATOM 1502 C CA . ASP A 1 174 ? -12.693 6.275 2.712 1.00 88.75 174 ASP A CA 1
ATOM 1503 C C . ASP A 1 174 ? -12.633 4.790 3.103 1.00 88.75 174 ASP A C 1
ATOM 1505 O O . ASP A 1 174 ? -12.952 4.438 4.239 1.00 88.75 174 ASP A O 1
ATOM 1509 N N . ILE A 1 175 ? -12.136 3.924 2.211 1.00 92.12 175 ILE A N 1
ATOM 1510 C CA . ILE A 1 175 ? -11.976 2.493 2.491 1.00 92.12 175 ILE A CA 1
ATOM 1511 C C . ILE A 1 175 ? -10.994 2.240 3.641 1.00 92.12 175 ILE A C 1
ATOM 1513 O O . ILE A 1 175 ? -11.312 1.459 4.540 1.00 92.12 175 ILE A O 1
ATOM 1517 N N . ILE A 1 176 ? -9.796 2.838 3.632 1.00 90.88 176 ILE A N 1
ATOM 1518 C CA . ILE A 1 176 ? -8.804 2.561 4.681 1.00 90.88 176 ILE A CA 1
ATOM 1519 C C . ILE A 1 176 ? -9.257 3.106 6.034 1.00 90.88 176 ILE A C 1
ATOM 1521 O O . ILE A 1 176 ? -9.099 2.427 7.049 1.00 90.88 176 ILE A O 1
ATOM 1525 N N . CYS A 1 177 ? -9.876 4.288 6.049 1.00 89.38 177 CYS A N 1
ATOM 1526 C CA . CYS A 1 177 ? -10.399 4.879 7.270 1.00 89.38 177 CYS A CA 1
ATOM 1527 C C . CYS A 1 177 ? -11.519 4.024 7.875 1.00 89.38 177 CYS A C 1
ATOM 1529 O O . CYS A 1 177 ? -11.500 3.758 9.076 1.00 89.38 177 CYS A O 1
ATOM 1531 N N . ASP A 1 178 ? -12.434 3.510 7.056 1.00 89.94 178 ASP A N 1
ATOM 1532 C CA . ASP A 1 178 ? -13.548 2.682 7.521 1.00 89.94 178 ASP A CA 1
ATOM 1533 C C . ASP A 1 178 ? -13.076 1.277 7.956 1.00 89.94 178 ASP A C 1
ATOM 1535 O O . ASP A 1 178 ? -13.407 0.802 9.041 1.00 89.94 178 ASP A O 1
ATOM 1539 N N . THR A 1 179 ? -12.198 0.632 7.181 1.00 90.69 179 THR A N 1
ATOM 1540 C CA . THR A 1 179 ? -11.705 -0.728 7.488 1.00 90.69 179 THR A CA 1
ATOM 1541 C C . THR A 1 179 ? -10.700 -0.781 8.643 1.00 90.69 179 THR A C 1
ATOM 1543 O O . THR A 1 179 ? -10.870 -1.554 9.588 1.00 90.69 179 THR A O 1
ATOM 1546 N N . MET A 1 180 ? -9.629 0.014 8.587 1.00 89.00 180 MET A N 1
ATOM 1547 C CA . MET A 1 180 ? -8.529 -0.063 9.557 1.00 89.00 180 MET A CA 1
ATOM 1548 C C . MET A 1 180 ? -8.810 0.760 10.806 1.00 89.00 180 MET A C 1
ATOM 1550 O O . MET A 1 180 ? -8.386 0.390 11.906 1.00 89.00 180 MET A O 1
ATOM 1554 N N . PHE A 1 181 ? -9.521 1.875 10.646 1.00 88.12 181 PHE A N 1
ATOM 1555 C CA . PHE A 1 181 ? -9.730 2.830 11.724 1.00 88.12 181 PHE A CA 1
ATOM 1556 C C . PHE A 1 181 ? -11.180 2.931 12.172 1.00 88.12 181 PHE A C 1
ATOM 1558 O O . PHE A 1 181 ? -11.443 3.662 13.118 1.00 88.12 181 PHE A O 1
ATOM 1565 N N . GLY A 1 182 ? -12.129 2.233 11.537 1.00 82.44 182 GLY A N 1
ATOM 1566 C CA . GLY A 1 182 ? -13.556 2.349 11.849 1.00 82.44 182 GLY A CA 1
ATOM 1567 C C . GLY A 1 182 ? -14.074 3.790 11.790 1.00 82.44 182 GLY A C 1
ATOM 1568 O O . GLY A 1 182 ? -15.012 4.121 12.514 1.00 82.44 182 GLY A O 1
ATOM 1569 N N . PHE A 1 183 ? -13.406 4.666 11.046 1.00 78.75 183 PHE A N 1
ATOM 1570 C CA . PHE A 1 183 ? -13.626 6.105 11.015 1.00 78.75 183 PHE A CA 1
ATOM 1571 C C . PHE A 1 183 ? -14.124 6.476 9.623 1.00 78.75 183 PHE A C 1
ATOM 1573 O O . PHE A 1 183 ? -13.450 6.227 8.630 1.00 78.75 183 PHE A O 1
ATOM 1580 N N . SER A 1 184 ? -15.313 7.061 9.531 1.00 77.19 184 SER A N 1
ATOM 1581 C CA . SER A 1 184 ? -15.901 7.395 8.235 1.00 77.19 184 SER A CA 1
ATOM 1582 C C . SER A 1 184 ? -15.583 8.840 7.870 1.00 77.19 184 SER A C 1
ATOM 1584 O O . SER A 1 184 ? -16.185 9.764 8.411 1.00 77.19 184 SER A O 1
ATOM 1586 N N . THR A 1 185 ? -14.711 9.037 6.886 1.00 70.44 185 THR A N 1
ATOM 1587 C CA . THR A 1 185 ? -14.389 10.359 6.331 1.00 70.44 185 THR A CA 1
ATOM 1588 C C . THR A 1 185 ? -15.474 10.916 5.398 1.00 70.44 185 THR A C 1
ATOM 1590 O O . THR A 1 185 ? -15.654 12.131 5.352 1.00 70.44 185 THR A O 1
ATOM 1593 N N . GLN A 1 186 ? -16.236 10.054 4.703 1.00 76.12 186 GLN A N 1
ATOM 1594 C CA . GLN A 1 186 ? -17.255 10.441 3.699 1.00 76.12 186 GLN A CA 1
ATOM 1595 C C . GLN A 1 186 ? -16.710 11.424 2.646 1.00 76.12 186 GLN A C 1
ATOM 1597 O O . GLN A 1 186 ? -17.387 12.377 2.244 1.00 76.12 186 GLN A O 1
ATOM 1602 N N . THR A 1 187 ? -15.440 11.262 2.272 1.00 73.38 187 THR A N 1
ATOM 1603 C CA . THR A 1 187 ? -14.750 12.230 1.418 1.00 73.38 187 THR A CA 1
ATOM 1604 C C . THR A 1 187 ? -15.260 12.178 -0.013 1.00 73.38 187 THR A C 1
ATOM 1606 O O . THR A 1 187 ? -15.365 13.232 -0.643 1.00 73.38 187 THR A O 1
ATOM 1609 N N . LEU A 1 188 ? -15.639 10.994 -0.509 1.00 73.38 188 LEU A N 1
ATOM 1610 C CA . LEU A 1 188 ? -16.222 10.829 -1.839 1.00 73.38 188 LEU A CA 1
ATOM 1611 C C . LEU A 1 188 ? -17.538 11.612 -1.991 1.00 73.38 188 LEU A C 1
ATOM 1613 O O . LEU A 1 188 ? -17.811 12.151 -3.060 1.00 73.38 188 LEU A O 1
ATOM 1617 N N . GL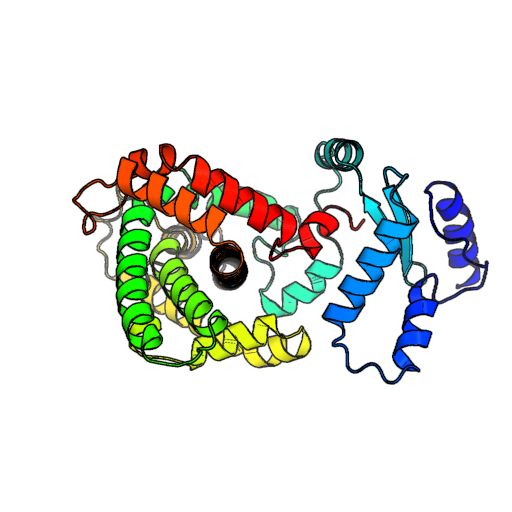U A 1 189 ? -18.352 11.700 -0.935 1.00 71.62 189 GLU A N 1
ATOM 1618 C CA . GLU A 1 189 ? -19.649 12.385 -0.975 1.00 71.62 189 GLU A CA 1
ATOM 1619 C C . GLU A 1 189 ? -19.570 13.888 -0.692 1.00 71.62 189 GLU A C 1
ATOM 1621 O O . GLU A 1 189 ? -20.411 14.644 -1.177 1.00 71.62 189 GLU A O 1
ATOM 1626 N N . ARG A 1 190 ? -18.593 14.325 0.110 1.00 68.50 190 ARG A N 1
ATOM 1627 C CA . ARG A 1 190 ? -18.450 15.731 0.529 1.00 68.50 190 ARG A CA 1
ATOM 1628 C C . ARG A 1 190 ? -17.543 16.557 -0.383 1.00 68.50 190 ARG A C 1
ATOM 1630 O O . ARG A 1 190 ? -17.468 17.766 -0.193 1.00 68.50 190 ARG A O 1
ATOM 1637 N N . ASP A 1 191 ? -16.851 15.905 -1.323 1.00 62.22 191 ASP A N 1
ATOM 1638 C CA . ASP A 1 191 ? -15.742 16.474 -2.101 1.00 62.22 191 ASP A CA 1
ATOM 1639 C C . ASP A 1 191 ? -14.765 17.244 -1.195 1.00 62.22 191 ASP A C 1
ATOM 1641 O O . ASP A 1 191 ? -14.335 18.350 -1.512 1.00 62.22 191 ASP A O 1
ATOM 1645 N N . ASP A 1 192 ? -14.452 16.690 -0.014 1.00 65.44 192 ASP A N 1
ATOM 1646 C CA . ASP A 1 192 ? -13.545 17.341 0.936 1.00 65.44 192 ASP A CA 1
ATOM 1647 C C . ASP A 1 192 ? -12.106 17.251 0.414 1.00 65.44 192 ASP A C 1
ATOM 1649 O O . ASP A 1 192 ? -11.331 16.329 0.692 1.00 65.44 192 ASP A O 1
ATOM 1653 N N . VAL A 1 193 ? -11.760 18.250 -0.397 1.00 61.09 193 VAL A N 1
ATOM 1654 C CA . VAL A 1 193 ? -10.504 18.340 -1.139 1.00 61.09 193 VAL A CA 1
ATOM 1655 C C . VAL A 1 193 ? -9.295 18.502 -0.208 1.00 61.09 193 VAL A C 1
ATOM 1657 O O . VAL A 1 193 ? -8.158 18.357 -0.668 1.00 61.09 193 VAL A O 1
ATOM 1660 N N . LYS A 1 194 ? -9.487 18.776 1.095 1.00 69.00 194 LYS A N 1
ATOM 1661 C CA . LYS A 1 194 ? -8.389 19.050 2.035 1.00 69.00 194 LYS A CA 1
ATOM 1662 C C . LYS A 1 194 ? -7.468 17.839 2.197 1.00 69.00 194 LYS A C 1
ATOM 1664 O O . LYS A 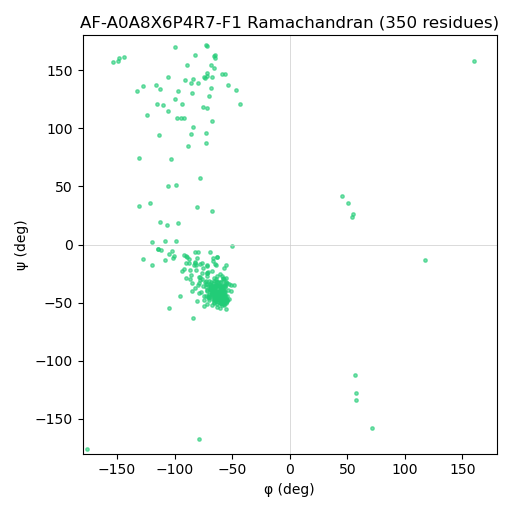1 194 ? -6.260 17.956 1.981 1.00 69.00 194 LYS A O 1
ATOM 1669 N N . TYR A 1 195 ? -8.026 16.674 2.528 1.00 66.31 195 TYR A N 1
ATOM 1670 C CA . TYR A 1 195 ? -7.242 15.447 2.715 1.00 66.31 195 TYR A CA 1
ATOM 1671 C C . TYR A 1 195 ? -6.749 14.879 1.385 1.00 66.31 195 TYR A C 1
ATOM 1673 O O . TYR A 1 195 ? -5.621 14.406 1.290 1.00 66.31 195 TYR A O 1
ATOM 1681 N N . VAL A 1 196 ? -7.537 15.021 0.321 1.00 65.38 196 VAL A N 1
ATOM 1682 C CA . VAL A 1 196 ? -7.146 14.598 -1.031 1.00 65.38 196 VAL A CA 1
ATOM 1683 C C . VAL A 1 196 ? -5.939 15.376 -1.530 1.00 65.38 196 VAL A C 1
ATOM 1685 O O . VAL A 1 196 ? -4.979 14.787 -2.018 1.00 65.38 196 VAL A O 1
ATOM 1688 N N . THR A 1 197 ? -5.961 16.701 -1.378 1.00 68.25 197 THR A N 1
ATOM 1689 C CA . THR A 1 197 ? -4.835 17.553 -1.769 1.00 68.25 197 THR A CA 1
ATOM 1690 C C . THR A 1 197 ? -3.608 17.196 -0.956 1.00 68.25 197 THR A C 1
ATOM 1692 O O . THR A 1 197 ? -2.539 17.054 -1.535 1.00 68.25 197 THR A O 1
ATOM 1695 N N . ALA A 1 198 ? -3.751 16.979 0.355 1.00 68.19 198 ALA A N 1
ATOM 1696 C CA . ALA A 1 198 ? -2.639 16.537 1.187 1.00 68.19 198 ALA A CA 1
ATOM 1697 C C . ALA A 1 198 ? -1.982 15.270 0.638 1.00 68.19 198 ALA A C 1
ATOM 1699 O O . ALA A 1 198 ? -0.768 15.214 0.491 1.00 68.19 198 ALA A O 1
ATOM 1700 N N . VAL A 1 199 ? -2.795 14.279 0.286 1.00 67.12 199 VAL A N 1
ATOM 1701 C CA . VAL A 1 199 ? -2.343 12.960 -0.161 1.00 67.12 199 VAL A CA 1
ATOM 1702 C C . VAL A 1 199 ? -1.720 13.013 -1.553 1.00 67.12 199 VAL A C 1
ATOM 1704 O O . VAL A 1 199 ? -0.639 12.468 -1.777 1.00 67.12 199 VAL A O 1
ATOM 1707 N N . ILE A 1 200 ? -2.357 13.711 -2.494 1.00 68.25 200 ILE A N 1
ATOM 1708 C CA . ILE A 1 200 ? -1.801 13.917 -3.838 1.00 68.25 200 ILE A CA 1
ATOM 1709 C C . ILE A 1 200 ? -0.485 14.703 -3.750 1.00 68.25 200 ILE A C 1
ATOM 1711 O O . ILE A 1 200 ? 0.453 14.451 -4.501 1.00 68.25 200 ILE A O 1
ATOM 1715 N N . ARG A 1 201 ? -0.371 15.653 -2.817 1.00 71.06 201 ARG A N 1
ATOM 1716 C CA . ARG A 1 201 ? 0.866 16.419 -2.631 1.00 71.06 201 ARG A CA 1
ATOM 1717 C C . ARG A 1 201 ? 1.953 15.614 -1.922 1.00 71.06 201 ARG A C 1
ATOM 1719 O O . ARG A 1 201 ? 3.109 15.719 -2.323 1.00 71.06 201 ARG A O 1
ATOM 1726 N N . LEU A 1 202 ? 1.589 14.761 -0.964 1.00 66.81 202 LEU A N 1
ATOM 1727 C CA . LEU A 1 202 ? 2.486 13.792 -0.321 1.00 66.81 202 LEU A CA 1
ATOM 1728 C C . LEU A 1 202 ? 3.162 12.852 -1.318 1.00 66.81 202 LEU A C 1
ATOM 1730 O O . LEU A 1 202 ? 4.334 12.531 -1.152 1.00 66.81 202 LEU A O 1
ATOM 1734 N N . SER A 1 203 ? 2.441 12.485 -2.371 1.00 62.81 203 SER A N 1
ATOM 1735 C CA . SER A 1 203 ? 2.913 11.605 -3.441 1.00 62.81 203 SER A CA 1
ATOM 1736 C C . SER A 1 203 ? 3.630 12.331 -4.583 1.00 62.81 203 SER A C 1
ATOM 1738 O O . SER A 1 203 ? 4.338 11.710 -5.372 1.00 62.81 203 SER A O 1
ATOM 1740 N N . SER A 1 204 ? 3.490 13.659 -4.676 1.00 64.88 204 SER A N 1
ATOM 1741 C CA . SER A 1 204 ? 4.061 14.449 -5.778 1.00 64.88 204 SER A CA 1
ATOM 1742 C C . SER A 1 204 ? 5.572 14.691 -5.685 1.00 64.88 204 SER A C 1
ATOM 1744 O O . SER A 1 204 ? 6.185 15.065 -6.681 1.00 64.88 204 SER A O 1
ATOM 1746 N N . GLY A 1 205 ? 6.178 14.467 -4.517 1.00 65.81 205 GLY A N 1
ATOM 1747 C CA . GLY A 1 205 ? 7.606 14.675 -4.295 1.00 65.81 205 GLY A CA 1
ATOM 1748 C C . GLY A 1 205 ? 7.945 14.811 -2.815 1.00 65.81 205 GLY A C 1
ATOM 1749 O O . GLY A 1 205 ? 7.099 15.153 -1.993 1.00 65.81 205 GLY A O 1
ATOM 1750 N N . TYR A 1 206 ? 9.206 14.556 -2.454 1.00 68.12 206 TYR A N 1
ATOM 1751 C CA . TYR A 1 206 ? 9.639 14.590 -1.052 1.00 68.12 206 TYR A CA 1
ATOM 1752 C C . TYR A 1 206 ? 9.449 15.972 -0.402 1.00 68.12 206 TYR A C 1
ATOM 1754 O O . TYR A 1 206 ? 8.995 16.074 0.737 1.00 68.12 206 TYR A O 1
ATOM 1762 N N . ARG A 1 207 ? 9.774 17.050 -1.129 1.00 70.44 207 ARG A N 1
ATOM 1763 C CA . ARG A 1 207 ? 9.680 18.424 -0.618 1.00 70.44 207 ARG A CA 1
ATOM 1764 C C . ARG A 1 207 ? 8.225 18.848 -0.440 1.00 70.44 207 ARG A C 1
ATOM 1766 O O . ARG A 1 207 ? 7.863 19.372 0.610 1.00 70.44 207 ARG A O 1
ATOM 1773 N N . GLU A 1 208 ? 7.410 18.610 -1.456 1.00 72.38 208 GLU A N 1
ATOM 1774 C CA . GLU A 1 208 ? 5.976 18.872 -1.460 1.00 72.38 208 GLU A CA 1
ATOM 1775 C C . GLU A 1 208 ? 5.290 18.061 -0.360 1.00 72.38 208 GLU A C 1
ATOM 1777 O O . GLU A 1 208 ? 4.462 18.598 0.374 1.00 72.38 208 GLU A O 1
ATOM 1782 N N . GLY A 1 209 ? 5.686 16.802 -0.174 1.00 73.75 209 GLY A N 1
ATOM 1783 C CA . GLY A 1 209 ? 5.133 15.959 0.871 1.00 73.75 209 GLY A CA 1
ATOM 1784 C C . GLY A 1 209 ? 5.423 16.462 2.278 1.00 73.75 209 GLY A C 1
ATOM 1785 O O . GLY A 1 209 ? 4.499 16.550 3.085 1.00 73.75 209 GLY A O 1
ATOM 1786 N N . LEU A 1 210 ? 6.648 16.913 2.561 1.00 76.62 210 LEU A N 1
ATOM 1787 C CA . LEU A 1 210 ? 6.969 17.521 3.859 1.00 76.62 210 LEU A CA 1
ATOM 1788 C C . LEU A 1 210 ? 6.124 18.767 4.160 1.00 76.62 210 LEU A C 1
ATOM 1790 O O . LEU A 1 210 ? 5.792 19.018 5.314 1.00 76.62 210 LEU A O 1
ATOM 1794 N N . GLN A 1 211 ? 5.739 19.538 3.141 1.00 79.38 211 GLN A N 1
ATOM 1795 C CA . GLN A 1 211 ? 4.882 20.714 3.327 1.00 79.38 211 GLN A CA 1
ATOM 1796 C C . GLN A 1 211 ? 3.428 20.346 3.664 1.00 79.38 211 GLN A C 1
ATOM 1798 O O . GLN A 1 211 ? 2.730 21.140 4.292 1.00 79.38 211 GLN A O 1
ATOM 1803 N N . HIS A 1 212 ? 2.974 19.152 3.271 1.00 81.19 212 HIS A N 1
ATOM 1804 C CA . HIS A 1 212 ? 1.576 18.728 3.393 1.00 81.19 212 HIS A CA 1
ATOM 1805 C C . HIS A 1 212 ? 1.354 17.606 4.419 1.00 81.19 212 HIS A C 1
ATOM 1807 O O . HIS A 1 212 ? 0.205 17.286 4.725 1.00 81.19 212 HIS A O 1
ATOM 1813 N N . VAL A 1 213 ? 2.421 17.059 5.014 1.00 83.81 213 VAL A N 1
ATOM 1814 C CA . VAL A 1 213 ? 2.356 15.988 6.025 1.00 83.81 213 VAL A CA 1
ATOM 1815 C C . VAL A 1 213 ? 1.472 16.346 7.218 1.00 83.81 213 VAL A C 1
ATOM 1817 O O . VAL A 1 213 ? 0.772 15.483 7.745 1.00 83.81 213 VAL A O 1
ATOM 1820 N N . LYS A 1 214 ? 1.422 17.632 7.588 1.00 85.00 214 LYS A N 1
ATOM 1821 C CA . LYS A 1 214 ? 0.600 18.127 8.697 1.00 85.00 214 LYS A CA 1
ATOM 1822 C C . LYS A 1 214 ? -0.878 17.776 8.532 1.00 85.00 214 LYS A C 1
ATOM 1824 O O . LYS A 1 214 ? -1.537 17.440 9.502 1.00 85.00 214 LYS A O 1
ATOM 1829 N N . LEU A 1 215 ? -1.396 17.789 7.307 1.00 82.75 215 LEU A N 1
ATOM 1830 C CA . LEU A 1 215 ? -2.797 17.458 7.045 1.00 82.75 215 LEU A CA 1
ATOM 1831 C C . LEU A 1 215 ? -3.093 15.973 7.289 1.00 82.75 215 LEU A C 1
ATOM 1833 O O . LEU A 1 215 ? -4.170 15.632 7.777 1.00 82.75 215 LEU A O 1
ATOM 1837 N N . LEU A 1 216 ? -2.136 15.093 6.981 1.00 83.12 216 LEU A N 1
ATOM 1838 C CA . LEU A 1 216 ? -2.260 13.667 7.277 1.00 83.12 216 LEU A CA 1
ATOM 1839 C C . LEU A 1 216 ? -2.107 13.401 8.783 1.00 83.12 216 LEU A C 1
ATOM 1841 O O . LEU A 1 216 ? -2.843 12.589 9.336 1.00 83.12 216 LEU A O 1
ATOM 1845 N N . GLN A 1 217 ? -1.232 14.150 9.461 1.00 89.06 217 GLN A N 1
ATOM 1846 C CA . GLN A 1 217 ? -1.121 14.132 10.923 1.00 89.06 217 GLN A CA 1
ATOM 1847 C C . GLN A 1 217 ? -2.415 14.605 11.596 1.00 89.06 217 GLN A C 1
ATOM 1849 O O . GLN A 1 217 ? -2.865 13.982 12.553 1.00 89.06 217 GLN A O 1
ATOM 1854 N N . ASP A 1 218 ? -3.050 15.663 11.085 1.00 88.38 218 ASP A N 1
ATOM 1855 C CA . ASP A 1 218 ? -4.341 16.150 11.580 1.00 88.38 218 ASP A CA 1
ATOM 1856 C C . ASP A 1 218 ? -5.435 15.082 11.418 1.00 88.38 218 ASP A C 1
ATOM 1858 O O . ASP A 1 218 ? -6.247 14.887 12.327 1.00 88.38 218 ASP A O 1
ATOM 1862 N N . LEU A 1 219 ? -5.441 14.349 10.295 1.00 86.06 219 LEU A N 1
ATOM 1863 C CA . LEU A 1 219 ? -6.354 13.220 10.093 1.00 86.06 219 LEU A CA 1
ATOM 1864 C C . LEU A 1 219 ? -6.096 12.108 11.114 1.00 86.06 219 LEU A C 1
ATOM 1866 O O . LEU A 1 219 ? -7.025 11.685 11.797 1.00 86.06 219 LEU A O 1
ATOM 1870 N N . ALA A 1 220 ? -4.843 11.670 11.256 1.00 90.50 220 ALA A N 1
ATOM 1871 C CA . ALA A 1 220 ? -4.460 10.638 12.217 1.00 90.50 220 ALA A CA 1
ATOM 1872 C C . ALA A 1 220 ? -4.838 11.033 13.656 1.00 90.50 220 ALA A C 1
ATOM 1874 O O . ALA A 1 220 ? -5.369 10.215 14.405 1.00 90.50 220 ALA A O 1
ATOM 1875 N N . ASN A 1 221 ? -4.639 12.302 14.026 1.00 91.88 221 ASN A N 1
ATOM 1876 C CA . ASN A 1 221 ? -5.036 12.829 15.332 1.00 91.88 221 ASN A CA 1
ATOM 1877 C C . ASN A 1 221 ? -6.559 12.812 15.505 1.00 91.88 221 ASN A C 1
ATOM 1879 O O . ASN A 1 221 ? -7.046 12.425 16.563 1.00 91.88 221 ASN A O 1
ATOM 1883 N N . SER A 1 222 ? -7.315 13.194 14.473 1.00 89.19 222 SER A N 1
ATOM 1884 C CA . SER A 1 222 ? -8.784 13.169 14.513 1.00 89.19 222 SER A CA 1
ATOM 1885 C C . SER A 1 222 ? -9.307 11.745 14.717 1.00 89.19 222 SER A C 1
ATOM 1887 O O . SER A 1 222 ? -10.148 11.516 15.585 1.00 89.19 222 SER A O 1
ATOM 1889 N N . VAL A 1 223 ? -8.738 10.781 13.984 1.00 89.31 223 VAL A N 1
ATOM 1890 C CA . VAL A 1 223 ? -9.019 9.347 14.143 1.00 89.31 223 VAL A CA 1
ATOM 1891 C C . VAL A 1 223 ? -8.719 8.893 15.572 1.00 89.31 223 VAL A C 1
ATOM 1893 O O . VAL A 1 223 ? -9.568 8.271 16.211 1.00 89.31 223 VAL A O 1
ATOM 1896 N N . PHE A 1 224 ? -7.529 9.216 16.087 1.00 92.31 224 PHE A N 1
ATOM 1897 C CA . PHE A 1 224 ? -7.109 8.829 17.431 1.00 92.31 224 PHE A CA 1
ATOM 1898 C C . PHE A 1 224 ? -8.049 9.383 18.506 1.00 92.31 224 PHE A C 1
ATOM 1900 O O . PHE A 1 224 ? -8.530 8.624 19.345 1.00 92.31 224 PHE A O 1
ATOM 1907 N N . GLU A 1 225 ? -8.345 10.684 18.481 1.00 91.62 225 GLU A N 1
ATOM 1908 C CA . GLU A 1 225 ? -9.169 11.330 19.507 1.00 91.62 225 GLU A CA 1
ATOM 1909 C C . GLU A 1 225 ? -10.631 10.859 19.459 1.00 91.62 225 GLU A C 1
ATOM 1911 O O . GLU A 1 225 ? -11.226 10.608 20.509 1.00 91.62 225 GLU A O 1
ATOM 1916 N N . GLU A 1 226 ? -11.219 10.677 18.271 1.00 88.38 226 GLU A N 1
ATOM 1917 C CA . GLU A 1 226 ? -12.582 10.142 18.151 1.00 88.38 226 GLU A CA 1
ATOM 1918 C C . GLU A 1 226 ? -12.663 8.700 18.662 1.00 88.38 226 GLU A C 1
ATOM 1920 O O . GLU A 1 226 ? -13.533 8.365 19.473 1.00 88.38 226 GLU A O 1
ATOM 1925 N N . LYS A 1 227 ? -11.722 7.842 18.250 1.00 88.69 227 LYS A N 1
ATOM 1926 C CA . LYS A 1 227 ? -11.710 6.444 18.688 1.00 88.69 227 LYS A CA 1
ATOM 1927 C C . LYS A 1 227 ? -11.391 6.287 20.159 1.00 88.69 227 LYS A C 1
ATOM 1929 O O . LYS A 1 227 ? -12.006 5.447 20.809 1.00 88.69 227 LYS A O 1
ATOM 1934 N N . LYS A 1 228 ? -10.523 7.130 20.711 1.00 90.75 228 LYS A N 1
ATOM 1935 C CA . LYS A 1 228 ? -10.250 7.173 22.146 1.00 90.75 228 LYS A CA 1
ATOM 1936 C C . LYS A 1 228 ? -11.504 7.520 22.953 1.00 90.75 228 LYS A C 1
ATOM 1938 O O . LYS A 1 228 ? -11.764 6.847 23.944 1.00 90.75 228 LYS A O 1
ATOM 1943 N N . LYS A 1 229 ? -12.307 8.506 22.530 1.00 88.25 229 LYS A N 1
ATOM 1944 C CA . LYS A 1 229 ? -13.588 8.832 23.193 1.00 88.25 229 LYS A CA 1
ATOM 1945 C C . LYS A 1 229 ? -14.531 7.629 23.197 1.00 88.25 229 LYS A C 1
ATOM 1947 O O . LYS A 1 229 ? -14.953 7.184 24.259 1.00 88.25 229 LYS A O 1
ATOM 1952 N N . LEU A 1 230 ? -14.748 7.028 22.026 1.00 84.44 230 LEU A N 1
ATOM 1953 C CA . LEU A 1 230 ? -15.593 5.837 21.886 1.00 84.44 230 LEU A CA 1
ATOM 1954 C C . LEU A 1 230 ? -15.082 4.641 22.702 1.00 84.44 230 LEU A C 1
ATOM 1956 O O . LEU A 1 230 ? -15.881 3.831 23.169 1.00 84.44 230 LEU A O 1
ATOM 1960 N N . TYR A 1 231 ? -13.764 4.517 22.871 1.00 83.25 231 TYR A N 1
ATOM 1961 C CA . TYR A 1 231 ? -13.151 3.475 23.691 1.00 83.25 231 TYR A CA 1
ATOM 1962 C C . TYR A 1 231 ? -13.552 3.599 25.166 1.00 83.25 231 TYR A C 1
ATOM 1964 O O . TYR A 1 231 ? -13.826 2.588 25.807 1.00 83.25 231 TYR A O 1
ATOM 1972 N N . PHE A 1 232 ? -13.615 4.826 25.697 1.00 82.00 232 PHE A N 1
ATOM 1973 C CA . PHE A 1 232 ? -14.045 5.084 27.074 1.00 82.00 232 PHE A CA 1
ATOM 1974 C C . PHE A 1 232 ? -15.571 5.044 27.245 1.00 82.00 232 PHE A C 1
ATOM 1976 O O . PHE A 1 232 ? -16.041 4.595 28.291 1.00 82.00 232 PHE A O 1
ATOM 1983 N N . ASP A 1 233 ? -16.335 5.451 26.226 1.00 78.69 233 ASP A N 1
ATOM 1984 C CA . ASP A 1 233 ? -17.807 5.453 26.259 1.00 78.69 233 ASP A CA 1
ATOM 1985 C C . ASP A 1 233 ? -18.407 4.042 26.161 1.00 78.69 233 ASP A C 1
ATOM 1987 O O . ASP A 1 233 ? -19.460 3.752 26.739 1.00 78.69 233 ASP A O 1
ATOM 1991 N N . LYS A 1 234 ? -17.738 3.120 25.457 1.00 71.06 234 LYS A N 1
ATOM 1992 C CA . LYS A 1 234 ? -18.127 1.708 25.466 1.00 71.06 234 LYS A CA 1
ATOM 1993 C C . LYS A 1 234 ? -17.874 1.136 26.858 1.00 71.06 234 LYS A C 1
ATOM 1995 O O . LYS A 1 234 ? -16.741 0.832 27.225 1.00 71.06 234 LYS A O 1
ATOM 2000 N N . SER A 1 235 ? -18.943 0.908 27.626 1.00 53.41 235 SER A N 1
ATOM 2001 C CA . SER A 1 235 ? -18.862 0.072 28.829 1.00 53.41 235 SER A CA 1
ATOM 2002 C C . SER A 1 235 ? -18.103 -1.221 28.479 1.00 53.41 235 SER A C 1
ATOM 2004 O O . SER A 1 235 ? -18.379 -1.836 27.447 1.00 53.41 235 SER A O 1
ATOM 2006 N N . LYS A 1 236 ? -17.130 -1.627 29.309 1.00 51.09 236 LYS A N 1
ATOM 2007 C CA . LYS A 1 236 ? -16.179 -2.746 29.087 1.00 51.09 236 LYS A CA 1
ATOM 2008 C C . LYS A 1 236 ? -16.798 -4.105 28.674 1.00 51.09 236 LYS A C 1
ATOM 2010 O O . LYS A 1 236 ? -16.068 -5.075 28.484 1.00 51.09 236 LYS A O 1
ATOM 2015 N N . LYS A 1 237 ? -18.126 -4.217 28.566 1.00 46.38 237 LYS A N 1
ATOM 2016 C CA . LYS A 1 237 ? -18.875 -5.431 28.227 1.00 46.38 237 LYS A CA 1
ATOM 2017 C C . LYS A 1 237 ? -18.957 -5.752 26.729 1.00 46.38 237 LYS A C 1
ATOM 2019 O O . LYS A 1 237 ? -19.108 -6.926 26.418 1.00 46.38 237 LYS A O 1
ATOM 2024 N N . ASP A 1 238 ? -18.780 -4.790 25.819 1.00 48.84 238 ASP A N 1
ATOM 2025 C CA . ASP A 1 238 ? -19.091 -4.996 24.384 1.00 48.84 238 ASP A CA 1
ATOM 2026 C C . ASP A 1 238 ? -17.882 -5.336 23.480 1.00 48.84 238 ASP A C 1
ATOM 2028 O O . ASP A 1 238 ? -18.005 -5.475 22.264 1.00 48.84 238 ASP A O 1
ATOM 2032 N N . LEU A 1 239 ? -16.687 -5.484 24.067 1.00 50.53 239 LEU A N 1
ATOM 2033 C CA . LEU A 1 239 ? -15.434 -5.772 23.344 1.00 50.53 239 LEU A CA 1
ATOM 2034 C C . LEU A 1 239 ? -14.987 -7.240 23.428 1.00 50.53 239 LEU A C 1
ATOM 2036 O O . LEU A 1 239 ? -14.010 -7.626 22.783 1.00 50.53 239 LEU A O 1
ATOM 2040 N N . LYS A 1 240 ? -15.676 -8.082 24.209 1.00 44.69 240 LYS A N 1
ATOM 2041 C CA . LYS A 1 240 ? -15.388 -9.521 24.259 1.00 44.69 240 LYS A CA 1
ATOM 2042 C C . LYS A 1 240 ? -16.115 -10.228 23.115 1.00 44.69 240 LYS A C 1
ATOM 2044 O O . LYS A 1 240 ? -17.302 -10.503 23.214 1.00 44.69 240 LYS A O 1
ATOM 2049 N N . GLY A 1 241 ? -15.385 -10.540 22.044 1.00 50.62 241 GLY A N 1
ATOM 2050 C CA . GLY A 1 241 ? -15.833 -11.473 21.001 1.00 50.62 241 GLY A CA 1
ATOM 2051 C C . GLY A 1 241 ? -15.992 -10.891 19.595 1.00 50.62 241 GLY A C 1
ATOM 2052 O O . GLY A 1 241 ? -16.062 -11.668 18.647 1.00 50.62 241 GLY A O 1
ATOM 2053 N N . LYS A 1 242 ? -15.981 -9.561 19.421 1.00 58.41 242 LYS A N 1
ATOM 2054 C CA . LYS A 1 242 ? -15.839 -8.940 18.091 1.00 58.41 242 LYS A CA 1
ATOM 2055 C C . LYS A 1 242 ? -14.364 -8.810 17.727 1.00 58.41 242 LYS A C 1
ATOM 2057 O O . LYS A 1 242 ? -13.541 -8.474 18.581 1.00 58.41 242 LYS A O 1
ATOM 2062 N N . ARG A 1 243 ? -14.025 -9.091 16.466 1.00 67.69 243 ARG A N 1
ATOM 2063 C CA . ARG A 1 243 ? -12.667 -8.870 15.970 1.00 67.69 243 ARG A CA 1
ATOM 2064 C C . ARG A 1 243 ? -12.379 -7.368 15.928 1.00 67.69 243 ARG A C 1
ATOM 2066 O O . ARG A 1 243 ? -13.284 -6.562 15.728 1.00 67.69 243 ARG A O 1
ATOM 2073 N N . LYS A 1 244 ? -11.134 -7.003 16.227 1.00 74.56 244 LYS A N 1
ATOM 2074 C CA . LYS A 1 244 ? -10.725 -5.617 16.467 1.00 74.56 244 LYS A CA 1
ATOM 2075 C C . LYS A 1 244 ? -10.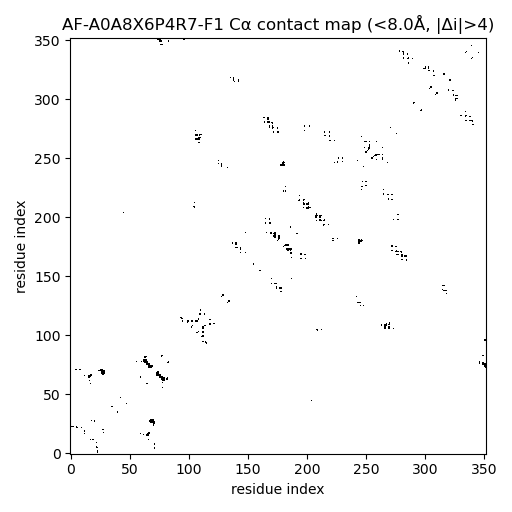135 -5.020 15.197 1.00 74.56 244 LYS A C 1
ATOM 2077 O O . LYS A 1 244 ? -9.270 -5.643 14.582 1.00 74.56 244 LYS A O 1
ATOM 2082 N N . ALA A 1 245 ? -10.575 -3.817 14.835 1.00 84.06 245 ALA A N 1
ATOM 2083 C CA . ALA A 1 245 ? -9.892 -3.036 13.814 1.00 84.06 245 ALA A CA 1
ATOM 2084 C C . ALA A 1 245 ? -8.488 -2.652 14.311 1.00 84.06 245 ALA A C 1
ATOM 2086 O O . ALA A 1 245 ? -8.203 -2.699 15.513 1.00 84.06 245 ALA A O 1
ATOM 2087 N N . LEU A 1 246 ? -7.609 -2.243 13.397 1.00 90.62 246 LEU A N 1
ATOM 2088 C CA . LEU A 1 246 ? -6.229 -1.887 13.728 1.00 90.62 246 LEU A CA 1
ATOM 2089 C C . LEU A 1 246 ? -6.165 -0.817 14.832 1.00 90.62 246 LEU A C 1
ATOM 2091 O O . LEU A 1 246 ? -5.406 -0.971 15.786 1.00 90.62 246 LEU A O 1
ATOM 2095 N N . ILE A 1 247 ? -6.994 0.231 14.751 1.00 91.81 247 ILE A N 1
ATOM 2096 C CA . ILE A 1 247 ? -7.030 1.283 15.781 1.00 91.81 247 ILE A CA 1
ATOM 2097 C C . ILE A 1 247 ? -7.462 0.763 17.155 1.00 91.81 247 ILE A C 1
ATOM 2099 O O . ILE A 1 247 ? -6.934 1.214 18.166 1.00 91.81 247 ILE A O 1
ATOM 2103 N N . ASP A 1 248 ? -8.376 -0.206 17.219 1.00 89.50 248 ASP A N 1
ATOM 2104 C CA . ASP A 1 248 ? -8.831 -0.767 18.494 1.00 89.50 248 ASP A CA 1
ATOM 2105 C C . ASP A 1 248 ? -7.704 -1.565 19.162 1.00 89.50 248 ASP A C 1
ATOM 2107 O O . ASP A 1 248 ? -7.559 -1.535 20.384 1.00 89.50 248 ASP A O 1
ATOM 2111 N N . VAL A 1 249 ? -6.885 -2.260 18.361 1.00 91.56 249 VAL A N 1
ATOM 2112 C CA . VAL A 1 249 ? -5.679 -2.949 18.842 1.00 91.56 249 VAL A CA 1
ATOM 2113 C C . VAL A 1 249 ? -4.638 -1.937 19.317 1.00 91.56 249 VAL A C 1
ATOM 2115 O O . VAL A 1 249 ? -4.114 -2.084 20.418 1.00 91.56 249 VAL A O 1
ATOM 2118 N N . LEU A 1 250 ? -4.375 -0.880 18.543 1.00 94.06 250 LEU A N 1
ATOM 2119 C CA . LEU A 1 250 ? -3.433 0.177 18.926 1.00 94.06 250 LEU A CA 1
ATOM 2120 C C . LEU A 1 250 ? -3.855 0.887 20.223 1.00 94.06 250 LEU A C 1
ATOM 2122 O O . LEU A 1 250 ? -3.029 1.085 21.112 1.00 94.06 250 LEU A O 1
ATOM 2126 N N . LEU A 1 251 ? -5.141 1.222 20.369 1.00 92.81 251 LEU A N 1
ATOM 2127 C CA . LEU A 1 251 ? -5.677 1.835 21.586 1.00 92.81 251 LEU A CA 1
ATOM 2128 C C . LEU A 1 251 ? -5.598 0.893 22.782 1.00 92.81 251 LEU A C 1
ATOM 2130 O O . LEU A 1 251 ? -5.260 1.345 23.871 1.00 92.81 251 LEU A O 1
ATOM 2134 N N . GLN A 1 252 ? -5.858 -0.402 22.595 1.00 91.06 252 GLN A N 1
ATOM 2135 C CA . GLN A 1 252 ? -5.694 -1.382 23.664 1.00 91.06 252 GLN A CA 1
ATOM 2136 C C . GLN A 1 252 ? -4.234 -1.452 24.139 1.00 91.06 252 GLN A C 1
ATOM 2138 O O . GLN A 1 252 ? -3.973 -1.400 25.341 1.00 91.06 252 GLN A O 1
ATOM 2143 N N . LEU A 1 253 ? -3.284 -1.535 23.204 1.00 92.75 253 LEU A N 1
ATOM 2144 C CA . LEU A 1 253 ? -1.853 -1.596 23.518 1.00 92.75 253 LEU A CA 1
ATOM 2145 C C . LEU A 1 253 ? -1.352 -0.318 24.205 1.00 92.75 253 LEU A C 1
ATOM 2147 O O . LEU A 1 253 ? -0.451 -0.372 25.037 1.00 92.75 253 LEU A O 1
ATOM 2151 N N . HIS A 1 254 ? -1.954 0.827 23.887 1.00 94.62 254 HIS A N 1
ATOM 2152 C CA . HIS A 1 254 ? -1.616 2.106 24.500 1.00 94.62 254 HIS A CA 1
ATOM 2153 C C . HIS A 1 254 ? -2.262 2.315 25.878 1.00 94.62 254 HIS A C 1
ATOM 2155 O O . HIS A 1 254 ? -1.593 2.710 26.830 1.00 94.62 254 HIS A O 1
ATOM 2161 N N . LEU A 1 255 ? -3.570 2.069 25.992 1.00 92.06 255 LEU A N 1
ATOM 2162 C CA . LEU A 1 255 ? -4.366 2.429 27.168 1.00 92.06 255 LEU A CA 1
ATOM 2163 C C . LEU A 1 255 ? -4.415 1.326 28.232 1.00 92.06 255 LEU A C 1
ATOM 2165 O O . LEU A 1 255 ? -4.584 1.644 29.407 1.00 92.06 255 LEU A O 1
ATOM 2169 N N . GLU A 1 256 ? -4.304 0.051 27.844 1.00 89.94 256 GLU A N 1
ATOM 2170 C CA . GLU A 1 256 ? -4.421 -1.083 28.772 1.00 89.94 256 GLU A CA 1
ATOM 2171 C C . GLU A 1 256 ? -3.073 -1.720 29.093 1.00 89.94 256 GLU A C 1
ATOM 2173 O O . GLU A 1 256 ? -2.735 -1.851 30.267 1.00 89.94 256 GLU A O 1
ATOM 2178 N N . THR A 1 257 ? -2.313 -2.135 28.074 1.00 89.69 257 THR A N 1
ATOM 2179 C CA . THR A 1 257 ? -1.058 -2.878 28.297 1.00 89.69 257 THR A CA 1
ATOM 2180 C C . THR A 1 257 ? 0.164 -1.975 28.420 1.00 89.69 257 THR A C 1
ATOM 2182 O O . THR A 1 257 ? 1.190 -2.420 28.927 1.00 89.69 257 THR A O 1
ATOM 2185 N N . GLN A 1 258 ? 0.044 -0.709 28.002 1.00 91.38 258 GLN A N 1
ATOM 2186 C CA . GLN A 1 258 ? 1.134 0.274 27.959 1.00 91.38 258 GLN A CA 1
ATOM 2187 C C . GLN A 1 258 ? 2.358 -0.213 27.160 1.00 91.38 258 GLN A C 1
ATOM 2189 O O . GLN A 1 258 ? 3.479 0.235 27.385 1.00 91.38 258 GLN A O 1
ATOM 2194 N N . GLU A 1 259 ? 2.144 -1.120 26.203 1.00 92.25 259 GLU A N 1
ATOM 2195 C CA . GLU A 1 259 ? 3.183 -1.610 25.291 1.00 92.25 259 GLU A CA 1
ATOM 2196 C C . GLU A 1 259 ? 3.539 -0.583 24.207 1.00 92.25 259 GLU A C 1
ATOM 2198 O O . GLU A 1 259 ? 4.610 -0.682 23.609 1.00 92.25 259 GLU A O 1
ATOM 2203 N N . LEU A 1 260 ? 2.653 0.387 23.944 1.00 94.69 260 LEU A N 1
ATOM 2204 C CA . LEU A 1 260 ? 2.854 1.463 22.970 1.00 94.69 260 LEU A CA 1
ATOM 2205 C C . LEU A 1 260 ? 2.620 2.846 23.596 1.00 94.69 260 LEU A C 1
ATOM 2207 O O . LEU A 1 260 ? 1.633 3.078 24.302 1.00 94.69 260 LEU A O 1
ATOM 2211 N N . SER A 1 261 ? 3.498 3.799 23.285 1.00 96.25 261 SER A N 1
ATOM 2212 C CA . SER A 1 261 ? 3.282 5.216 23.599 1.00 96.25 261 SER A CA 1
ATOM 2213 C C . SER A 1 261 ? 2.207 5.837 22.692 1.00 96.25 261 SER A C 1
ATOM 2215 O O . SER A 1 261 ? 1.748 5.220 21.727 1.00 96.25 261 SER A O 1
ATOM 2217 N N . LYS A 1 262 ? 1.788 7.079 22.977 1.00 95.25 262 LYS A N 1
ATOM 2218 C CA . LYS A 1 262 ? 0.885 7.801 22.064 1.00 95.25 262 LYS A CA 1
ATOM 2219 C C . LYS A 1 262 ? 1.586 8.042 20.729 1.00 95.25 262 LYS A C 1
ATOM 2221 O O . LYS A 1 262 ? 0.977 7.884 19.676 1.00 95.25 262 LYS A O 1
ATOM 2226 N N . GLU A 1 263 ? 2.860 8.407 20.783 1.00 95.50 263 GLU A N 1
ATOM 2227 C CA . GLU A 1 263 ? 3.713 8.639 19.625 1.00 95.50 263 GLU A CA 1
ATOM 2228 C C . GLU A 1 263 ? 3.770 7.383 18.753 1.00 95.50 263 GLU A C 1
ATOM 2230 O O . GLU A 1 263 ? 3.543 7.468 17.552 1.00 95.50 263 GLU A O 1
ATOM 2235 N N . ASP A 1 264 ? 3.935 6.209 19.361 1.00 95.50 264 ASP A N 1
ATOM 2236 C CA . ASP A 1 264 ? 3.960 4.933 18.650 1.00 95.50 264 ASP A CA 1
ATOM 2237 C C . ASP A 1 264 ? 2.649 4.654 17.908 1.00 95.50 264 ASP A C 1
ATOM 2239 O O . ASP A 1 264 ? 2.664 4.234 16.751 1.00 95.50 264 ASP A O 1
ATOM 2243 N N . VAL A 1 265 ? 1.503 4.917 18.546 1.00 95.75 265 VAL A N 1
ATOM 2244 C CA . VAL A 1 265 ? 0.189 4.787 17.897 1.00 95.75 265 VAL A CA 1
ATOM 2245 C C . VAL A 1 265 ? 0.078 5.735 16.704 1.00 95.75 265 VAL A C 1
ATOM 2247 O O . VAL A 1 265 ? -0.404 5.333 15.644 1.00 95.75 265 VAL A O 1
ATOM 2250 N N . MET A 1 266 ? 0.542 6.976 16.853 1.00 95.12 266 MET A N 1
ATOM 2251 C CA . MET A 1 266 ? 0.519 7.968 15.779 1.00 95.12 266 MET A CA 1
ATOM 2252 C C . MET A 1 266 ? 1.419 7.572 14.604 1.00 95.12 266 MET A C 1
ATOM 2254 O O . MET A 1 266 ? 1.014 7.726 13.454 1.00 95.12 266 MET A O 1
ATOM 2258 N N . GLU A 1 267 ? 2.604 7.025 14.870 1.00 94.94 267 GLU A N 1
ATOM 2259 C CA . GLU A 1 267 ? 3.516 6.515 13.841 1.00 94.94 267 GLU A CA 1
ATOM 2260 C C . GLU A 1 267 ? 2.901 5.359 13.040 1.00 94.94 267 GLU A C 1
ATOM 2262 O O . GLU A 1 267 ? 3.020 5.318 11.811 1.00 94.94 267 GLU A O 1
ATOM 2267 N N . GLU A 1 268 ? 2.208 4.431 13.708 1.00 95.44 268 GLU A N 1
ATOM 2268 C CA . GLU A 1 268 ? 1.511 3.344 13.015 1.00 95.44 268 GLU A CA 1
ATOM 2269 C C . GLU A 1 268 ? 0.317 3.874 12.211 1.00 95.44 268 GLU A C 1
ATOM 2271 O O . GLU A 1 268 ? 0.176 3.533 11.036 1.00 95.44 268 GLU A O 1
ATOM 2276 N N . LEU A 1 269 ? -0.499 4.770 12.778 1.00 93.44 269 LEU A N 1
ATOM 2277 C CA . LEU A 1 269 ? -1.603 5.415 12.055 1.00 93.44 269 LEU A CA 1
ATOM 2278 C C . LEU A 1 269 ? -1.120 6.105 10.774 1.00 93.44 269 LEU A C 1
ATOM 2280 O O . LEU A 1 269 ? -1.672 5.864 9.700 1.00 93.44 269 LEU A O 1
ATOM 2284 N N . MET A 1 270 ? -0.064 6.914 10.876 1.00 91.12 270 MET A N 1
ATOM 2285 C CA . MET A 1 270 ? 0.552 7.598 9.737 1.00 91.12 270 MET A CA 1
ATOM 2286 C C . MET A 1 270 ? 1.088 6.609 8.703 1.00 91.12 270 MET A C 1
ATOM 2288 O O . MET A 1 270 ? 0.863 6.785 7.506 1.00 91.12 270 MET A O 1
ATOM 2292 N N . THR A 1 271 ? 1.754 5.547 9.160 1.00 91.50 271 THR A N 1
ATOM 2293 C CA . THR A 1 271 ? 2.291 4.496 8.293 1.00 91.50 271 THR A CA 1
ATOM 2294 C C . THR A 1 271 ? 1.191 3.819 7.477 1.00 91.50 271 THR A C 1
ATOM 2296 O O . THR A 1 271 ? 1.322 3.700 6.258 1.00 91.50 271 THR A O 1
ATOM 2299 N N . PHE A 1 272 ? 0.102 3.387 8.118 1.00 91.69 272 PHE A N 1
ATOM 2300 C CA . PHE A 1 272 ? -0.987 2.700 7.424 1.00 91.69 272 PHE A CA 1
ATOM 2301 C C . PHE A 1 272 ? -1.768 3.640 6.508 1.00 91.69 272 PHE A C 1
ATOM 2303 O O . PHE A 1 272 ? -2.017 3.268 5.361 1.00 91.69 272 PHE A O 1
ATOM 2310 N N . LEU A 1 273 ? -2.078 4.859 6.968 1.00 87.56 273 LEU A N 1
ATOM 2311 C CA . LEU A 1 273 ? -2.713 5.891 6.144 1.00 87.56 273 LEU A CA 1
ATOM 2312 C C . LEU A 1 273 ? -1.910 6.169 4.874 1.00 87.56 273 LEU A C 1
ATOM 2314 O O . LEU A 1 273 ? -2.476 6.182 3.789 1.00 87.56 273 LEU A O 1
ATOM 2318 N N . PHE A 1 274 ? -0.597 6.360 4.993 1.00 84.62 274 PHE A N 1
ATOM 2319 C CA . PHE A 1 274 ? 0.258 6.639 3.845 1.00 84.62 274 PHE A CA 1
ATOM 2320 C C . PHE A 1 274 ? 0.364 5.428 2.904 1.00 84.62 274 PHE A C 1
ATOM 2322 O O . PHE A 1 274 ? 0.106 5.536 1.705 1.00 84.62 274 PHE A O 1
ATOM 2329 N N . ALA A 1 275 ? 0.700 4.251 3.442 1.00 84.88 275 ALA A N 1
ATOM 2330 C CA . ALA A 1 275 ? 1.015 3.079 2.630 1.00 84.88 275 ALA A CA 1
ATOM 2331 C C . ALA A 1 275 ? -0.209 2.463 1.933 1.00 84.88 275 ALA A C 1
ATOM 2333 O O . ALA A 1 275 ? -0.096 2.015 0.789 1.00 84.88 275 ALA A O 1
ATOM 2334 N N . GLY A 1 276 ? -1.367 2.409 2.600 1.00 83.44 276 GLY A N 1
ATOM 2335 C CA . GLY A 1 276 ? -2.557 1.736 2.065 1.00 83.44 276 GLY A CA 1
ATOM 2336 C C . GLY A 1 276 ? -3.383 2.587 1.096 1.00 83.44 276 GLY A C 1
ATOM 2337 O O . GLY A 1 276 ? -4.173 2.048 0.319 1.00 83.44 276 GLY A O 1
ATOM 2338 N N . LEU A 1 277 ? -3.173 3.900 1.106 1.00 81.75 277 LEU A N 1
ATOM 2339 C CA . LEU A 1 277 ? -3.954 4.864 0.342 1.00 81.75 277 LEU A CA 1
ATOM 2340 C C . LEU A 1 277 ? -3.468 5.015 -1.101 1.00 81.75 277 LEU A C 1
ATOM 2342 O O . LEU A 1 277 ? -4.196 4.707 -2.048 1.00 81.75 277 LEU A O 1
ATOM 2346 N N . GLU A 1 278 ? -2.230 5.485 -1.263 1.00 75.50 278 GLU A N 1
ATOM 2347 C CA . GLU A 1 278 ? -1.679 5.860 -2.567 1.00 75.50 278 GLU A CA 1
ATOM 2348 C C . GLU A 1 278 ? -1.434 4.631 -3.446 1.00 75.50 278 GLU A C 1
ATOM 2350 O O . GLU A 1 278 ? -1.772 4.621 -4.631 1.00 75.50 278 GLU A O 1
ATOM 2355 N N . THR A 1 279 ? -0.893 3.561 -2.859 1.00 83.00 279 THR A N 1
ATOM 2356 C CA . THR A 1 279 ? -0.551 2.340 -3.598 1.00 83.00 279 THR A CA 1
ATOM 2357 C C . THR A 1 279 ? -1.793 1.701 -4.218 1.00 83.00 279 THR A C 1
ATOM 2359 O O . THR A 1 279 ? -1.792 1.367 -5.405 1.00 83.00 279 THR A O 1
ATOM 2362 N N . THR A 1 280 ? -2.879 1.601 -3.450 1.00 88.75 280 THR A N 1
ATOM 2363 C CA . THR A 1 280 ? -4.159 1.059 -3.914 1.00 88.75 280 THR A CA 1
ATOM 2364 C C . THR A 1 280 ? -4.810 1.978 -4.950 1.00 88.75 280 THR A C 1
ATOM 2366 O O . THR A 1 280 ? -5.305 1.491 -5.966 1.00 88.75 280 THR A O 1
ATOM 2369 N N . ALA A 1 281 ? -4.755 3.302 -4.760 1.00 86.94 281 ALA A N 1
ATOM 2370 C CA . ALA A 1 281 ? -5.326 4.258 -5.711 1.00 86.94 281 ALA A CA 1
ATOM 2371 C C . ALA A 1 281 ? -4.620 4.184 -7.070 1.00 86.94 281 ALA A C 1
ATOM 2373 O O . ALA A 1 281 ? -5.267 4.074 -8.113 1.00 86.94 281 ALA A O 1
ATOM 2374 N N . ALA A 1 282 ? -3.285 4.175 -7.058 1.00 83.50 282 ALA A N 1
ATOM 2375 C CA . ALA A 1 282 ? -2.477 4.034 -8.261 1.00 83.50 282 ALA A CA 1
ATOM 2376 C C . ALA A 1 282 ? -2.727 2.686 -8.952 1.00 83.50 282 ALA A C 1
ATOM 2378 O O . ALA A 1 282 ? -2.869 2.637 -10.173 1.00 83.50 282 ALA A O 1
ATOM 2379 N N . ALA A 1 283 ? -2.821 1.594 -8.186 1.00 87.06 283 ALA A N 1
ATOM 2380 C CA . ALA A 1 283 ? -3.147 0.273 -8.714 1.00 87.06 283 ALA A CA 1
ATOM 2381 C C . ALA A 1 283 ? -4.489 0.261 -9.459 1.00 87.06 283 ALA A C 1
ATOM 2383 O O . ALA A 1 283 ? -4.543 -0.178 -10.610 1.00 87.06 283 ALA A O 1
ATOM 2384 N N . LEU A 1 284 ? -5.548 0.771 -8.826 1.00 90.00 284 LEU A N 1
ATOM 2385 C CA . LEU A 1 284 ? -6.878 0.854 -9.427 1.00 90.00 284 LEU A CA 1
ATOM 2386 C C . LEU A 1 284 ? -6.866 1.739 -10.676 1.00 90.00 284 LEU A C 1
ATOM 2388 O O . LEU A 1 284 ? -7.333 1.311 -11.728 1.00 90.00 284 LEU A O 1
ATOM 2392 N N . MET A 1 285 ? -6.243 2.917 -10.605 1.00 88.19 285 MET A N 1
ATOM 2393 C CA . MET A 1 285 ? -6.104 3.816 -11.751 1.00 88.19 285 MET A CA 1
ATOM 2394 C C . MET A 1 285 ? -5.451 3.115 -12.951 1.00 88.19 285 MET A C 1
ATOM 2396 O O . MET A 1 285 ? -5.974 3.187 -14.063 1.00 88.19 285 MET A O 1
ATOM 2400 N N . TRP A 1 286 ? -4.339 2.400 -12.738 1.00 85.94 286 TRP A N 1
ATOM 2401 C CA . TRP A 1 286 ? -3.682 1.649 -13.810 1.00 85.94 286 TRP A CA 1
ATOM 2402 C C . TRP A 1 286 ? -4.588 0.558 -14.375 1.00 85.94 286 TRP A C 1
ATOM 2404 O O . TRP A 1 286 ? -4.684 0.425 -15.592 1.00 85.94 286 TRP A O 1
ATOM 2414 N N . VAL A 1 287 ? -5.260 -0.215 -13.522 1.00 88.88 287 VAL A N 1
ATOM 2415 C CA . VAL A 1 287 ? -6.176 -1.276 -13.968 1.00 88.88 287 VAL A CA 1
ATOM 2416 C C . VAL A 1 287 ? -7.276 -0.704 -14.862 1.00 88.88 287 VAL A C 1
ATOM 2418 O O . VAL A 1 287 ? -7.474 -1.210 -15.964 1.00 88.88 287 VAL A O 1
ATOM 2421 N N . PHE A 1 288 ? -7.934 0.377 -14.442 1.00 89.31 288 PHE A N 1
ATOM 2422 C CA . PHE A 1 288 ? -9.001 1.009 -15.219 1.00 89.31 288 PHE A CA 1
ATOM 2423 C C . PHE A 1 288 ? -8.493 1.594 -16.538 1.00 89.31 288 PHE A C 1
ATOM 2425 O O . PHE A 1 288 ? -9.075 1.319 -17.587 1.00 89.31 288 PHE A O 1
ATOM 2432 N N . LEU A 1 289 ? -7.377 2.332 -16.510 1.00 87.69 289 LEU A N 1
ATOM 2433 C CA . LEU A 1 289 ? -6.774 2.901 -17.716 1.00 87.69 289 LEU A CA 1
ATOM 2434 C C . LEU A 1 289 ? -6.446 1.810 -18.739 1.00 87.69 289 LEU A C 1
ATOM 2436 O O . LEU A 1 289 ? -6.808 1.913 -19.908 1.00 87.69 289 LEU A O 1
ATOM 2440 N N . PHE A 1 290 ? -5.779 0.742 -18.304 1.00 86.69 290 PHE A N 1
ATOM 2441 C CA . PHE A 1 290 ? -5.411 -0.337 -19.210 1.00 86.69 290 PHE A CA 1
ATOM 2442 C C . PHE A 1 290 ? -6.620 -1.131 -19.702 1.00 86.69 290 PHE A C 1
ATOM 2444 O O . PHE A 1 290 ? -6.604 -1.572 -20.844 1.00 86.69 290 PHE A O 1
ATOM 2451 N N . ASN A 1 291 ? -7.661 -1.314 -18.893 1.00 90.19 291 ASN A N 1
ATOM 2452 C CA . ASN A 1 291 ? -8.881 -1.957 -19.376 1.00 90.19 291 ASN A CA 1
ATOM 2453 C C . ASN A 1 291 ? -9.532 -1.123 -20.493 1.00 90.19 291 ASN A C 1
ATOM 2455 O O . ASN A 1 291 ? -9.909 -1.692 -21.512 1.00 90.19 291 ASN A O 1
ATOM 2459 N N . GLY A 1 292 ? -9.559 0.208 -20.360 1.00 89.69 292 GLY A N 1
ATOM 2460 C CA . GLY A 1 292 ? -10.054 1.103 -21.414 1.00 89.69 292 GLY A CA 1
ATOM 2461 C C . GLY A 1 292 ? -9.201 1.104 -22.691 1.00 89.69 292 GLY A C 1
ATOM 2462 O O . GLY A 1 292 ? -9.734 1.257 -23.785 1.00 89.69 292 GLY A O 1
ATOM 2463 N N . LEU A 1 293 ? -7.887 0.881 -22.577 1.00 90.88 293 LEU A N 1
ATOM 2464 C CA . LEU A 1 293 ? -6.976 0.768 -23.727 1.00 90.88 293 LEU A CA 1
ATOM 2465 C C . LEU A 1 293 ? -6.996 -0.614 -24.405 1.00 90.88 293 LEU A C 1
ATOM 2467 O O . LEU A 1 293 ? -6.429 -0.764 -25.485 1.00 90.88 293 LEU A O 1
ATOM 2471 N N . HIS A 1 294 ? -7.615 -1.618 -23.779 1.00 94.25 294 HIS A N 1
ATOM 2472 C CA . HIS A 1 294 ? -7.637 -3.008 -24.242 1.00 94.25 294 HIS A CA 1
ATOM 2473 C C . HIS A 1 294 ? -9.071 -3.575 -24.231 1.00 94.25 294 HIS A C 1
ATOM 2475 O O . HIS A 1 294 ? -9.405 -4.392 -23.360 1.00 94.25 294 HIS A O 1
ATOM 2481 N N . PRO A 1 295 ? -9.936 -3.171 -25.185 1.00 95.69 295 PRO A N 1
ATOM 2482 C CA . PRO A 1 295 ? -11.347 -3.568 -25.211 1.00 95.69 295 PRO A CA 1
ATOM 2483 C C . PRO A 1 295 ? -11.574 -5.087 -25.234 1.00 95.69 295 PRO A C 1
ATOM 2485 O O . PRO A 1 295 ? -12.569 -5.586 -24.712 1.00 95.69 295 PRO A O 1
ATOM 2488 N N . GLU A 1 296 ? -10.648 -5.851 -25.813 1.00 96.69 296 GLU A N 1
ATOM 2489 C CA . GLU A 1 296 ? -10.664 -7.313 -25.827 1.00 96.69 296 GLU A CA 1
ATOM 2490 C C . GLU A 1 296 ? -10.483 -7.927 -24.433 1.00 96.69 296 GLU A C 1
ATOM 2492 O O . GLU A 1 296 ? -11.094 -8.951 -24.125 1.00 96.69 296 GLU A O 1
ATOM 2497 N N . VAL A 1 297 ? -9.666 -7.299 -23.581 1.00 95.50 297 VAL A N 1
ATOM 2498 C CA . VAL A 1 297 ? -9.482 -7.709 -22.184 1.00 95.50 297 VAL A CA 1
ATOM 2499 C C . VAL A 1 297 ? -10.708 -7.306 -21.376 1.00 95.50 297 VAL A C 1
ATOM 2501 O O . VAL A 1 297 ? -11.227 -8.127 -20.622 1.00 95.50 297 VAL A O 1
ATOM 2504 N N . GLN A 1 298 ? -11.212 -6.084 -21.572 1.00 95.94 298 GLN A N 1
ATOM 2505 C CA . GLN A 1 298 ? -12.422 -5.608 -20.900 1.00 95.94 298 GLN A CA 1
ATOM 2506 C C . GLN A 1 298 ? -13.628 -6.509 -21.194 1.00 95.94 298 GLN A C 1
ATOM 2508 O O . GLN A 1 298 ? -14.349 -6.871 -20.269 1.00 95.94 298 GLN A O 1
ATOM 2513 N N . ARG A 1 299 ? -13.813 -6.939 -22.449 1.00 97.44 299 ARG A N 1
ATOM 2514 C CA . ARG A 1 299 ? -14.894 -7.860 -22.829 1.00 97.44 299 ARG A CA 1
ATOM 2515 C C . ARG A 1 299 ? -14.803 -9.196 -22.097 1.00 97.44 299 ARG A C 1
ATOM 2517 O O . ARG A 1 299 ? -15.804 -9.665 -21.580 1.00 97.44 299 ARG A O 1
ATOM 2524 N N . LYS A 1 300 ? -13.606 -9.778 -21.990 1.00 97.75 300 LYS A N 1
ATOM 2525 C CA . LYS A 1 300 ? -13.400 -11.039 -21.258 1.00 97.75 300 LYS A CA 1
ATOM 2526 C C . LYS A 1 300 ? -13.642 -10.900 -19.758 1.00 97.75 300 LYS A C 1
ATOM 2528 O O . LYS A 1 300 ? -14.153 -11.828 -19.144 1.00 97.75 300 LYS A O 1
ATOM 2533 N N . ILE A 1 301 ? -13.286 -9.752 -19.173 1.00 96.31 301 ILE A N 1
ATOM 2534 C CA . ILE A 1 301 ? -13.645 -9.442 -17.782 1.00 96.31 301 ILE A CA 1
ATOM 2535 C C . ILE A 1 301 ? -15.168 -9.381 -17.652 1.00 96.31 301 ILE A C 1
ATOM 2537 O O . ILE A 1 301 ? -15.711 -10.006 -16.753 1.00 96.31 301 ILE A O 1
ATOM 2541 N N . GLN A 1 302 ? -15.856 -8.684 -18.561 1.00 95.69 302 GLN A N 1
ATOM 2542 C CA . GLN A 1 302 ? -17.315 -8.586 -18.535 1.00 95.69 302 GLN A CA 1
ATOM 2543 C C . GLN A 1 302 ? -17.985 -9.960 -18.677 1.00 95.69 302 GLN A C 1
ATOM 2545 O O . GLN A 1 302 ? -18.865 -10.279 -17.893 1.00 95.69 302 GLN A O 1
ATOM 2550 N N . GLU A 1 303 ? -17.519 -10.805 -19.601 1.00 97.25 303 GLU A N 1
ATOM 2551 C CA . GLU A 1 303 ? -18.009 -12.181 -19.764 1.00 97.25 303 GLU A CA 1
ATOM 2552 C C . GLU A 1 303 ? -17.810 -13.036 -18.503 1.00 97.25 303 GLU A C 1
ATOM 2554 O O . GLU A 1 303 ? -18.630 -13.904 -18.215 1.00 97.25 303 GLU A O 1
ATOM 2559 N N . GLU A 1 304 ? -16.713 -12.841 -17.764 1.00 97.50 304 GLU A N 1
ATOM 2560 C CA . GLU A 1 304 ? -16.495 -13.510 -16.477 1.00 97.50 304 GLU A CA 1
ATOM 2561 C C . GLU A 1 304 ? -17.442 -12.967 -15.399 1.00 97.50 304 GLU A C 1
ATOM 2563 O O . GLU A 1 304 ? -18.073 -13.754 -14.695 1.00 97.50 304 GLU A O 1
ATOM 2568 N N . LEU A 1 305 ? -17.602 -11.644 -15.310 1.00 95.50 305 LEU A N 1
ATOM 2569 C CA . LEU A 1 305 ? -18.526 -11.007 -14.369 1.00 95.50 305 LEU A CA 1
ATOM 2570 C C . LEU A 1 305 ? -19.975 -11.444 -14.621 1.00 95.50 305 LEU A C 1
ATOM 2572 O O . LEU A 1 305 ? -20.659 -11.830 -13.679 1.00 95.50 305 LEU A O 1
ATOM 2576 N N . ASP A 1 306 ? -20.433 -11.460 -15.874 1.00 95.56 306 ASP A N 1
ATOM 2577 C CA . ASP A 1 306 ? -21.789 -11.895 -16.228 1.00 95.56 306 ASP A CA 1
ATOM 2578 C C . ASP A 1 306 ? -22.026 -13.374 -15.865 1.00 95.56 306 ASP A C 1
ATOM 2580 O O . ASP A 1 306 ? -23.129 -13.741 -15.473 1.00 95.56 306 ASP A O 1
ATOM 2584 N N . LYS A 1 307 ? -20.994 -14.230 -15.926 1.00 95.81 307 LYS A N 1
ATOM 2585 C CA . LYS A 1 307 ? -21.098 -15.637 -15.494 1.00 95.81 307 LYS A CA 1
ATOM 2586 C C . LYS A 1 307 ? -21.204 -15.793 -13.979 1.00 95.81 307 LYS A C 1
ATOM 2588 O O . LYS A 1 307 ? -21.946 -16.657 -13.526 1.00 95.81 307 LYS A O 1
ATOM 2593 N N . VAL A 1 308 ? -20.448 -15.004 -13.215 1.00 95.94 308 VAL A N 1
ATOM 2594 C CA . VAL A 1 308 ? -20.402 -15.100 -11.743 1.00 95.94 308 VAL A CA 1
ATOM 2595 C C . VAL A 1 308 ? -21.614 -14.421 -11.097 1.00 95.94 308 VAL A C 1
ATOM 2597 O O . VAL A 1 308 ? -22.211 -14.950 -10.161 1.00 95.94 308 VAL A O 1
ATOM 2600 N N . PHE A 1 309 ? -22.011 -13.252 -11.600 1.00 94.06 309 PHE A N 1
ATOM 2601 C CA . PHE A 1 309 ? -23.095 -12.460 -11.014 1.00 94.06 309 PHE A CA 1
ATOM 2602 C C . PHE A 1 309 ? -24.465 -12.736 -11.648 1.00 94.06 309 PHE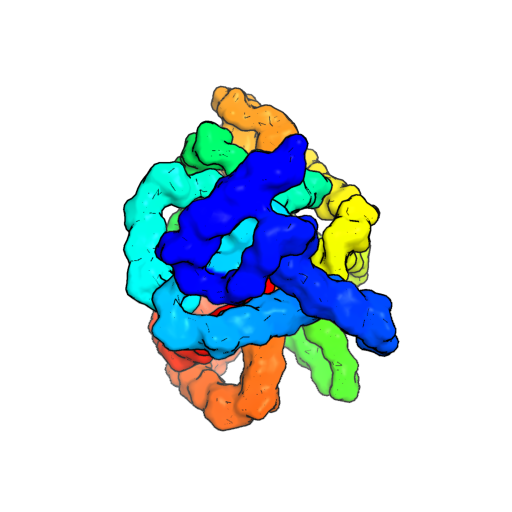 A C 1
ATOM 2604 O O . PHE A 1 309 ? -25.484 -12.535 -10.985 1.00 94.06 309 PHE A O 1
ATOM 2611 N N . GLY A 1 310 ? -24.508 -13.245 -12.884 1.00 91.44 310 GLY A N 1
ATOM 2612 C CA . GLY A 1 310 ? -25.756 -13.505 -13.597 1.00 91.44 310 GLY A CA 1
ATOM 2613 C C . GLY A 1 310 ? -26.603 -12.239 -13.742 1.00 91.44 310 GLY A C 1
ATOM 2614 O O . GLY A 1 310 ? -26.097 -11.166 -14.082 1.00 91.44 310 GLY A O 1
ATOM 2615 N N . ASP A 1 311 ? -27.898 -12.367 -13.450 1.00 90.50 311 ASP A N 1
ATOM 2616 C CA . ASP A 1 311 ? -28.863 -11.266 -13.551 1.00 90.50 311 ASP A CA 1
ATOM 2617 C C . ASP A 1 311 ? -28.854 -10.329 -12.329 1.00 90.50 311 ASP A C 1
ATOM 2619 O O . ASP A 1 311 ? -29.333 -9.195 -12.411 1.00 90.50 311 ASP A O 1
ATOM 2623 N N . ASP A 1 312 ? -28.295 -10.763 -11.193 1.00 89.12 312 ASP A N 1
ATOM 2624 C CA . ASP A 1 312 ? -28.248 -9.955 -9.973 1.00 89.12 312 ASP A CA 1
ATOM 2625 C C . ASP A 1 312 ? -26.991 -9.081 -9.940 1.00 89.12 312 ASP A C 1
ATOM 2627 O O . ASP A 1 312 ? -25.957 -9.414 -9.357 1.00 89.12 312 ASP A O 1
ATOM 2631 N N . ARG A 1 313 ? -27.104 -7.920 -10.587 1.00 82.44 313 ARG A N 1
ATOM 2632 C CA . ARG A 1 313 ? -26.035 -6.914 -10.673 1.00 82.44 313 ARG A CA 1
ATOM 2633 C C . ARG A 1 313 ? -25.955 -5.999 -9.452 1.00 82.44 313 ARG A C 1
ATOM 2635 O O . ARG A 1 313 ? -25.030 -5.197 -9.355 1.00 82.44 313 ARG A O 1
ATOM 2642 N N . GLU A 1 314 ? -26.908 -6.110 -8.528 1.00 87.06 314 GLU A N 1
ATOM 2643 C CA . GLU A 1 314 ? -27.012 -5.237 -7.362 1.00 87.06 314 GLU A CA 1
ATOM 2644 C C . GLU A 1 314 ? -26.641 -5.941 -6.056 1.00 87.06 314 GLU A C 1
ATOM 2646 O O . GLU A 1 314 ? -26.425 -5.264 -5.050 1.00 87.06 314 GLU A O 1
ATOM 2651 N N . ARG A 1 315 ? -26.524 -7.268 -5.998 1.00 93.25 315 ARG A N 1
ATOM 2652 C CA . ARG A 1 315 ? -26.015 -7.926 -4.786 1.00 93.25 315 ARG A CA 1
ATOM 2653 C C . ARG A 1 315 ? -24.556 -7.580 -4.496 1.00 93.25 315 ARG A C 1
ATOM 2655 O O . ARG A 1 315 ? -23.789 -7.135 -5.344 1.00 93.25 315 ARG A O 1
ATOM 2662 N N . TYR A 1 316 ? -24.165 -7.791 -3.245 1.00 94.31 316 TYR A N 1
ATOM 2663 C CA . TYR A 1 316 ? -22.769 -7.691 -2.830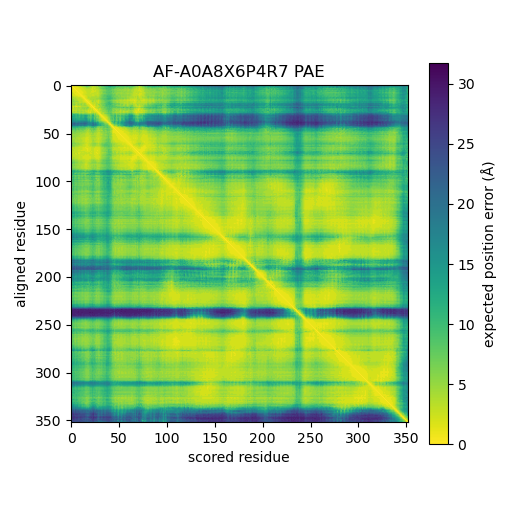 1.00 94.31 316 TYR A CA 1
ATOM 2664 C C . TYR A 1 316 ? -21.961 -8.891 -3.312 1.00 94.31 316 TYR A C 1
ATOM 2666 O O . TYR A 1 316 ? -22.461 -10.017 -3.334 1.00 94.31 316 TYR A O 1
ATOM 2674 N N . ALA A 1 317 ? -20.702 -8.628 -3.664 1.00 94.25 317 ALA A N 1
ATOM 2675 C CA . ALA A 1 317 ? -19.731 -9.674 -3.926 1.00 94.25 317 ALA A CA 1
ATOM 2676 C C . ALA A 1 317 ? -19.403 -10.404 -2.618 1.00 94.25 317 ALA A C 1
ATOM 2678 O O . ALA A 1 317 ? -19.173 -9.774 -1.579 1.00 94.25 317 ALA A O 1
ATOM 2679 N N . THR A 1 318 ? -19.386 -11.726 -2.687 1.00 93.88 318 THR A N 1
ATOM 2680 C CA . THR A 1 318 ? -19.030 -12.650 -1.608 1.00 93.88 318 THR A CA 1
ATOM 2681 C C . THR A 1 318 ? -17.587 -13.135 -1.766 1.00 93.88 318 THR A C 1
ATOM 2683 O O . THR A 1 318 ? -16.946 -12.885 -2.785 1.00 93.88 318 THR A O 1
ATOM 2686 N N . GLU A 1 319 ? -17.042 -13.815 -0.751 1.00 91.94 319 GLU A N 1
ATOM 2687 C CA . GLU A 1 319 ? -15.699 -14.412 -0.851 1.00 91.94 319 GLU A CA 1
ATOM 2688 C C . GLU A 1 319 ? -15.642 -15.478 -1.959 1.00 91.94 319 GLU A C 1
ATOM 2690 O O . GLU A 1 319 ? -14.645 -15.553 -2.675 1.00 91.94 319 GLU A O 1
ATOM 2695 N N . ASP A 1 320 ? -16.726 -16.233 -2.148 1.00 93.19 320 ASP A N 1
ATOM 2696 C CA . ASP A 1 320 ? -16.827 -17.257 -3.190 1.00 93.19 320 ASP A CA 1
ATOM 2697 C C . ASP A 1 320 ? -16.805 -16.630 -4.588 1.00 93.19 320 ASP A C 1
ATOM 2699 O O . ASP A 1 320 ? -16.013 -17.054 -5.428 1.00 93.19 320 ASP A O 1
ATOM 2703 N N . ASP A 1 321 ? -17.540 -15.530 -4.800 1.00 94.56 321 ASP A N 1
ATOM 2704 C CA . ASP A 1 321 ? -17.488 -14.794 -6.072 1.00 94.56 321 ASP A CA 1
ATOM 2705 C C . ASP A 1 321 ? -16.051 -14.365 -6.402 1.00 94.56 321 ASP A C 1
ATOM 2707 O O . ASP A 1 321 ? -15.584 -14.538 -7.524 1.00 94.56 321 ASP A O 1
ATOM 2711 N N . LEU A 1 322 ? -15.312 -13.827 -5.422 1.00 92.44 322 LEU A N 1
ATOM 2712 C CA . LEU A 1 322 ? -13.929 -13.385 -5.635 1.00 92.44 322 LEU A CA 1
ATOM 2713 C C . LEU A 1 322 ? -12.992 -14.537 -6.023 1.00 92.44 322 LEU A C 1
ATOM 2715 O O . LEU A 1 322 ? -12.043 -14.313 -6.781 1.00 92.44 322 LEU A O 1
ATOM 2719 N N . ASN A 1 323 ? -13.245 -15.748 -5.521 1.00 92.88 323 ASN A N 1
ATOM 2720 C CA . ASN A 1 323 ? -12.484 -16.942 -5.887 1.00 92.88 323 ASN A CA 1
ATOM 2721 C C . ASN A 1 323 ? -12.768 -17.383 -7.332 1.00 92.88 323 ASN A C 1
ATOM 2723 O O . ASN A 1 323 ? -11.853 -17.861 -8.011 1.00 92.88 323 ASN A O 1
ATOM 2727 N N . ASP A 1 324 ? -13.988 -17.150 -7.819 1.00 96.12 324 ASP A N 1
ATOM 2728 C CA . ASP A 1 324 ? -14.416 -17.503 -9.175 1.00 96.12 324 ASP A CA 1
ATOM 2729 C C . ASP A 1 324 ? -13.994 -16.471 -10.242 1.00 96.12 324 ASP A C 1
ATOM 2731 O O . ASP A 1 324 ? -13.928 -16.789 -11.432 1.00 96.12 324 ASP A O 1
ATOM 2735 N N . LEU A 1 325 ? -13.589 -15.259 -9.837 1.00 96.06 325 LEU A N 1
ATOM 2736 C CA . LEU A 1 325 ? -13.053 -14.199 -10.711 1.00 96.06 325 LEU A CA 1
ATOM 2737 C C . LEU A 1 325 ? -11.579 -14.433 -11.105 1.00 96.06 325 LEU A C 1
ATOM 2739 O O . LEU A 1 325 ? -10.672 -13.623 -10.852 1.00 96.06 325 LEU A O 1
ATOM 2743 N N . SER A 1 326 ? -11.315 -15.585 -11.717 1.00 96.25 326 SER A N 1
ATOM 2744 C CA . SER A 1 326 ? -9.968 -16.072 -12.028 1.00 96.25 326 SER A CA 1
ATOM 2745 C C . SER A 1 326 ? -9.243 -15.247 -13.105 1.00 96.25 326 SER A C 1
ATOM 2747 O O . SER A 1 326 ? -8.031 -15.016 -13.008 1.00 96.25 326 SER A O 1
ATOM 2749 N N . TYR A 1 327 ? -9.956 -14.785 -14.131 1.00 96.56 327 TYR A N 1
ATOM 2750 C CA . TYR A 1 327 ? -9.437 -13.986 -15.232 1.00 96.56 327 TYR A CA 1
ATOM 2751 C C . TYR A 1 327 ? -9.170 -12.559 -14.770 1.00 96.56 327 TYR A C 1
ATOM 2753 O O . TYR A 1 327 ? -8.052 -12.070 -14.960 1.00 96.56 327 TYR A O 1
ATOM 2761 N N . LEU A 1 328 ? -10.120 -11.924 -14.079 1.00 94.75 328 LEU A N 1
ATOM 2762 C CA . LEU A 1 328 ? -9.919 -10.619 -13.455 1.00 94.75 328 LEU A CA 1
ATOM 2763 C C . LEU A 1 328 ? -8.718 -10.650 -12.500 1.00 94.75 328 LEU A C 1
ATOM 2765 O O . LEU A 1 328 ? -7.844 -9.788 -12.588 1.00 94.75 328 LEU A O 1
ATOM 2769 N N . SER A 1 329 ? -8.589 -11.692 -11.674 1.00 93.38 329 SER A N 1
ATOM 2770 C CA . SER A 1 329 ? -7.419 -11.890 -10.807 1.00 93.38 329 SER A CA 1
ATOM 2771 C C . SER A 1 329 ? -6.098 -11.931 -11.584 1.00 93.38 329 SER A C 1
ATOM 2773 O O . SER A 1 329 ? -5.099 -11.340 -11.159 1.00 93.38 329 SER A O 1
ATOM 2775 N N . ARG A 1 330 ? -6.062 -12.594 -12.748 1.00 92.31 330 ARG A N 1
ATOM 2776 C CA . ARG A 1 330 ? -4.879 -12.606 -13.630 1.00 92.31 330 ARG A CA 1
ATOM 2777 C C . ARG A 1 330 ? -4.604 -11.228 -14.221 1.00 92.31 330 ARG A C 1
ATOM 2779 O O . ARG A 1 330 ? -3.444 -10.819 -14.245 1.00 92.31 330 ARG A O 1
ATOM 2786 N N . VAL A 1 331 ? -5.637 -10.503 -14.655 1.00 90.94 331 VAL A N 1
ATOM 2787 C CA . VAL A 1 331 ? -5.496 -9.133 -15.171 1.00 90.94 331 VAL A CA 1
ATOM 2788 C C . VAL A 1 331 ? -4.910 -8.225 -14.095 1.00 90.94 331 VAL A C 1
ATOM 2790 O O . VAL A 1 331 ? -3.888 -7.587 -14.347 1.00 90.94 331 VAL A O 1
ATOM 2793 N N . LEU A 1 332 ? -5.470 -8.226 -12.881 1.00 88.62 332 LEU A N 1
ATOM 2794 C CA . LEU A 1 332 ? -4.952 -7.451 -11.750 1.00 88.62 332 LEU A CA 1
ATOM 2795 C C . LEU A 1 332 ? -3.472 -7.762 -11.497 1.00 88.62 332 LEU A C 1
ATOM 2797 O O . LEU A 1 332 ? -2.652 -6.846 -11.440 1.00 88.62 332 LEU A O 1
ATOM 2801 N N . ARG A 1 333 ? -3.098 -9.048 -11.439 1.00 84.69 333 ARG A N 1
ATOM 2802 C CA . ARG A 1 333 ? -1.698 -9.467 -11.262 1.00 84.69 333 ARG A CA 1
ATOM 2803 C C . ARG A 1 333 ? -0.797 -8.950 -12.380 1.00 84.69 333 ARG A C 1
ATOM 2805 O O . ARG A 1 333 ? 0.231 -8.359 -12.080 1.00 84.69 333 ARG A O 1
ATOM 2812 N N . VAL A 1 334 ? -1.161 -9.122 -13.651 1.00 82.81 334 VAL A N 1
ATOM 2813 C CA . VAL A 1 334 ? -0.346 -8.655 -14.791 1.00 82.81 334 VAL A CA 1
ATOM 2814 C C . VAL A 1 334 ? -0.187 -7.133 -14.776 1.00 82.81 334 VAL A C 1
ATOM 2816 O O . VAL A 1 334 ? 0.918 -6.622 -14.977 1.00 82.81 334 VAL A O 1
ATOM 2819 N N . ARG A 1 335 ? -1.262 -6.388 -14.496 1.00 79.69 335 ARG A N 1
ATOM 2820 C CA . ARG A 1 335 ? -1.219 -4.920 -14.456 1.00 79.69 335 ARG A CA 1
ATOM 2821 C C . ARG A 1 335 ? -0.381 -4.412 -13.285 1.00 79.69 335 ARG A C 1
ATOM 2823 O O . ARG A 1 335 ? 0.462 -3.545 -13.503 1.00 79.69 335 ARG A O 1
ATOM 2830 N N . LEU A 1 336 ? -0.508 -5.006 -12.098 1.00 74.88 336 LEU A N 1
ATOM 2831 C CA . LEU A 1 336 ? 0.353 -4.720 -10.944 1.00 74.88 336 LEU A CA 1
ATOM 2832 C C . LEU A 1 336 ? 1.807 -5.157 -11.168 1.00 74.88 336 LEU A C 1
ATOM 2834 O O . LEU A 1 336 ? 2.737 -4.510 -10.687 1.00 74.88 336 LEU A O 1
ATOM 2838 N N . LEU A 1 337 ? 2.041 -6.239 -11.914 1.00 69.56 337 LEU A N 1
ATOM 2839 C CA . LEU A 1 337 ? 3.391 -6.682 -12.244 1.00 69.56 337 LEU A CA 1
ATOM 2840 C C . LEU A 1 337 ? 4.113 -5.647 -13.111 1.00 69.56 337 LEU A C 1
ATOM 2842 O O . LEU A 1 337 ? 5.221 -5.241 -12.754 1.00 69.56 337 LEU A O 1
ATOM 2846 N N . ASN A 1 338 ? 3.452 -5.184 -14.173 1.00 62.25 338 ASN A N 1
ATOM 2847 C CA . ASN A 1 338 ? 4.000 -4.236 -15.146 1.00 62.25 338 ASN A CA 1
ATOM 2848 C C . ASN A 1 338 ? 4.009 -2.785 -14.636 1.00 62.25 338 ASN A C 1
ATOM 2850 O O . ASN A 1 338 ? 4.858 -1.983 -15.036 1.00 62.25 338 ASN A O 1
ATOM 2854 N N . ASN A 1 339 ? 3.083 -2.436 -13.739 1.00 61.94 339 ASN A N 1
ATOM 2855 C CA . ASN A 1 339 ? 2.837 -1.064 -13.287 1.00 61.94 339 ASN A CA 1
ATOM 2856 C C . ASN A 1 339 ? 2.780 -0.926 -11.769 1.00 61.94 339 ASN A C 1
ATOM 2858 O O . ASN A 1 339 ? 2.051 -0.078 -11.270 1.00 61.94 339 ASN A O 1
ATOM 2862 N N . SER A 1 340 ? 3.567 -1.739 -11.053 1.00 55.81 340 SER A N 1
ATOM 2863 C CA . SER A 1 340 ? 3.666 -1.676 -9.590 1.00 55.81 340 SER A CA 1
ATOM 2864 C C . SER A 1 340 ? 3.752 -0.213 -9.128 1.00 55.81 340 SER A C 1
ATOM 2866 O O . SER A 1 340 ? 4.695 0.473 -9.537 1.00 55.81 340 SER A O 1
ATOM 2868 N N . PRO A 1 341 ? 2.810 0.271 -8.296 1.00 48.62 341 PRO A N 1
ATOM 2869 C CA . PRO A 1 341 ? 2.870 1.612 -7.701 1.00 48.62 341 PRO A CA 1
ATOM 2870 C C . PRO A 1 341 ? 4.215 1.840 -7.003 1.00 48.62 341 PRO A C 1
ATOM 2872 O O . PRO A 1 341 ? 4.837 2.889 -7.098 1.00 48.62 341 PRO A O 1
ATOM 2875 N N . ASN A 1 342 ? 4.729 0.756 -6.431 1.00 51.50 342 ASN A N 1
ATOM 2876 C CA . ASN A 1 342 ? 6.011 0.653 -5.770 1.00 51.50 342 ASN A CA 1
ATOM 2877 C C . ASN A 1 342 ? 7.074 0.049 -6.704 1.00 51.50 342 ASN A C 1
ATOM 2879 O O . ASN A 1 342 ? 7.740 -0.927 -6.351 1.00 51.50 342 ASN A O 1
ATOM 2883 N N . LYS A 1 343 ? 7.229 0.580 -7.928 1.00 47.84 343 LYS A N 1
ATOM 2884 C CA . LYS A 1 343 ? 8.283 0.137 -8.872 1.00 47.84 343 LYS A CA 1
ATOM 2885 C C . LYS A 1 343 ? 9.675 0.205 -8.245 1.00 47.84 343 LYS A C 1
ATOM 2887 O O . LYS A 1 343 ? 10.480 -0.681 -8.502 1.00 47.84 343 LYS A O 1
ATOM 2892 N N . TYR A 1 344 ? 9.896 1.182 -7.367 1.00 39.31 344 TYR A N 1
ATOM 2893 C CA . TYR A 1 344 ? 11.109 1.290 -6.568 1.00 39.31 344 TYR A CA 1
ATOM 2894 C C . TYR A 1 344 ? 11.257 0.145 -5.575 1.00 39.31 344 TYR A C 1
ATOM 2896 O O . TYR A 1 344 ? 12.365 -0.351 -5.474 1.00 39.31 344 TYR A O 1
ATOM 2904 N N . PHE A 1 345 ? 10.186 -0.346 -4.931 1.00 39.56 345 PHE A N 1
ATOM 2905 C CA . PHE A 1 345 ? 10.293 -1.387 -3.898 1.00 39.56 345 PHE A CA 1
ATOM 2906 C C . PHE A 1 345 ? 10.476 -2.809 -4.410 1.00 39.56 345 PHE A C 1
ATOM 2908 O O . PHE A 1 345 ? 11.178 -3.584 -3.768 1.00 39.56 345 PHE A O 1
ATOM 2915 N N . LYS A 1 346 ? 9.991 -3.127 -5.617 1.00 33.97 346 LYS A N 1
ATOM 2916 C CA . LYS A 1 346 ? 10.399 -4.373 -6.296 1.00 33.97 346 LYS A CA 1
ATOM 2917 C C . LYS A 1 346 ? 11.904 -4.441 -6.558 1.00 33.97 346 LYS A C 1
ATOM 2919 O O . LYS A 1 346 ? 12.444 -5.531 -6.687 1.00 33.97 346 LYS A O 1
ATOM 2924 N N . THR A 1 347 ? 12.555 -3.284 -6.647 1.00 32.59 347 THR A N 1
ATOM 2925 C CA . THR A 1 347 ? 14.010 -3.145 -6.744 1.00 32.59 347 THR A CA 1
ATOM 2926 C C . THR A 1 347 ? 14.658 -2.668 -5.441 1.00 32.59 347 THR A C 1
ATOM 2928 O O . THR A 1 347 ? 15.873 -2.690 -5.369 1.00 32.59 347 THR A O 1
ATOM 2931 N N . SER A 1 348 ? 13.905 -2.259 -4.406 1.00 30.84 348 SER A N 1
ATOM 2932 C CA . SER A 1 348 ? 14.456 -1.679 -3.165 1.00 30.84 348 SER A CA 1
ATOM 2933 C C . SER A 1 348 ? 14.529 -2.610 -1.988 1.00 30.84 348 SER A C 1
ATOM 2935 O O . SER A 1 348 ? 15.254 -2.306 -1.049 1.00 30.84 348 SER A O 1
ATOM 2937 N N . GLU A 1 349 ? 13.897 -3.774 -2.084 1.00 31.03 349 GLU A N 1
ATOM 2938 C CA . GLU A 1 349 ? 14.426 -4.953 -1.399 1.00 31.03 349 GLU A CA 1
ATOM 2939 C C . GLU A 1 349 ? 15.818 -5.327 -1.950 1.00 31.03 349 GLU A C 1
ATOM 2941 O O . GLU A 1 349 ? 16.520 -6.123 -1.351 1.00 31.03 349 GLU A O 1
ATOM 2946 N N . CYS A 1 350 ? 16.242 -4.724 -3.068 1.00 32.41 350 CYS A N 1
ATOM 2947 C CA . CYS A 1 350 ? 17.526 -4.932 -3.733 1.00 32.41 350 CYS A CA 1
ATOM 2948 C C . CYS A 1 350 ? 18.327 -3.619 -3.846 1.00 32.41 350 CYS A C 1
ATOM 2950 O O . CYS A 1 350 ? 18.951 -3.376 -4.870 1.00 32.41 350 CYS A O 1
ATOM 2952 N N . PHE A 1 351 ? 18.247 -2.735 -2.848 1.00 32.41 351 PHE A N 1
ATOM 2953 C CA . PHE A 1 351 ? 19.252 -1.689 -2.628 1.00 32.41 351 PHE A CA 1
ATOM 2954 C C . PHE A 1 351 ? 19.931 -2.046 -1.304 1.00 32.41 351 PHE A C 1
ATOM 2956 O O . PHE A 1 351 ? 19.384 -1.742 -0.239 1.00 32.41 351 PHE A O 1
ATOM 2963 N N . LEU A 1 352 ? 21.053 -2.763 -1.397 1.00 31.14 352 LEU A N 1
ATOM 2964 C CA . LEU A 1 352 ? 22.047 -2.856 -0.325 1.00 31.14 352 LEU A CA 1
ATOM 2965 C C . LEU A 1 352 ? 22.966 -1.647 -0.391 1.00 31.14 352 LEU A C 1
ATOM 2967 O O . LEU A 1 352 ? 23.380 -1.337 -1.535 1.00 31.14 352 LEU A O 1
#

Solvent-accessible surface area (backbone atoms only — not comparable to full-atom values): 19777 Å² total; per-residue (Å²): 113,67,68,59,51,28,54,49,46,60,62,54,58,73,78,40,54,58,77,91,70,61,70,86,48,69,45,41,63,46,59,64,51,55,57,47,75,74,38,98,67,88,67,54,71,65,60,47,52,54,50,52,52,52,50,55,47,62,76,44,63,88,45,48,49,36,39,47,32,57,32,86,46,67,34,39,41,51,74,30,70,67,50,45,54,56,55,71,68,48,78,85,77,69,70,80,48,77,73,38,62,62,47,29,79,66,28,37,68,14,78,86,43,32,57,58,86,63,26,54,60,51,49,65,72,51,49,68,52,72,32,73,73,45,53,59,64,38,41,60,54,51,44,56,53,49,54,54,47,50,64,47,50,66,59,53,69,77,46,98,75,79,73,60,66,64,55,34,39,30,51,28,44,34,50,47,30,39,54,40,54,70,36,81,71,56,35,73,82,65,65,51,56,67,62,50,50,25,51,56,32,42,71,70,35,74,71,52,14,62,75,27,37,61,55,54,49,52,49,44,48,52,54,49,56,54,51,51,52,53,58,70,69,48,61,87,76,78,67,79,84,62,86,62,38,48,48,56,50,45,48,42,32,35,75,74,70,60,79,35,54,73,67,53,45,49,13,38,45,37,30,50,56,56,59,58,18,55,44,52,17,47,43,51,49,50,50,54,53,51,34,72,75,32,61,73,58,40,48,53,40,48,57,50,48,47,68,75,46,53,90,56,80,80,65,76,77,50,75,66,52,62,67,68,41,56,65,52,52,49,49,53,50,52,47,44,68,79,54,37,68,53,59,62,52,80,42,46,84,26,48,86

pLDDT: mean 82.31, std 13.64, range [30.84, 97.75]

Foldseek 3Di:
DLQVLLVVLVVVQVVFAEDDDDSNRQQFQCVVVVVVVPDPDPDDPVVVVVVVVVVRCVVCVVDQWGWGDGRSDIWIWGNDPVSLVVLVVDPVPPFADPVLVLCCLQQNQACSRPGPVVNVVNCVLQVVLVDPVLVQVLLVVLQVLVVLLVVVVVVVVVDPDDDQLLQLLQSLLQSLCCSQLVHGPCCNPVVPCLVSVLLVQLPPDSVSNSVSSVSLLVVLVVSLVVVLVVVVVPDPPPPPPDDDHNSRSLCCCVPPVVVDDPVRSSSNSSVSSNPRRNQSSQLVVQLVVVCVVCVVLVVVLVVQVCVLCPPPPPDRDHPVSVVSSPSVVVSSVVSCVVRRPPPVVVRSSRTD

Secondary structure (DSSP, 8-state):
-HHHHHHHHHHHTTTS-B----TT-TTBTTHHHHHHHHTT----HHHHHHHHHHHHHHHTTTSSEEEEEETTEEEEEE-SHHHHHHHHH-SS--SPPTHHHHHHHHH-SSTTT--HHHHHHHHHHHGGGGSHHHHHHHHHHHHHHHHHHHHHHHHHTTSS---HHHHHHHHHHHHHHHHHH-----HHHHT-HHHHHHHHHHHH-HHHHHHHHHHHHHHHHHHHHHHHHHHHHS-TTTTSSSPPPHHHHHHHHHHTS--S-HHHHHHHHHHHHHHHHHHHHHHHHHHHHHHHH-HHHHHHHHHHHHHHHTT--SSPPPHHHHHH-HHHHHHHHHHHHHH-TTHHHHHHTT--

Radius of gyration: 23.39 Å; Cα contacts (8 Å, |Δi|>4): 327; chains: 1; bounding box: 71×39×55 Å

InterPro domains:
  IPR001128 Cytochrome P450 [PF00067] (60-332)
  IPR002401 Cytochrome P450, E-class, group I [PR00463] (59-78)
  IPR002401 Cytochrome P450, E-class, group I [PR00463] (264-281)
  IPR002401 Cytochrome P450, E-class, group I [PR00463] (284-310)
  IPR036396 Cytochrome P450 superfamily [G3DSA:1.10.630.10] (9-334)
  IPR036396 Cytochrome P450 superfamily [SSF48264] (46-332)
  IPR050196 Cytochrome P450 Monooxygenases [PTHR24291] (49-332)

Nearest PDB structures (foldseek):
  7y0s-assembly1_B  TM=7.721E-01  e=5.420E-09  Priestia megaterium NBRC 15308 = ATCC 14581
  4hgg-assembly2_B  TM=7.613E-01  e=5.690E-09  Priestia megaterium
  6h1s-assembly2_B  TM=8.151E-01  e=3.977E-08  Priestia megaterium
  8ewr-assembly1_A-2  TM=7.419E-01  e=5.324E-08  Homo sapiens
  8ss0-assembly2_B  TM=7.343E-01  e=2.918E-07  Homo sapiens